Protein AF-A0A922SK23-F1 (afdb_monomer)

Secondary structure (DSSP, 8-state):
--EEEEEE-TTS--EEEEEESSHHHHHHHHHHHHT-HHHHHHHHHHHHHHHTTHHHHHHHHHHHHHHHHHHHHTT------HHHHHHHHHHHHHHHHHHHHHHHHHTSHHHHT-GGGHHHHHHHHHHHHHHHHHHHTGGGTTTT-TTS-TTT-SS-TT--EE---STT-SS-SSTTTSEE-TTT-HHHHHHGGG-EEEESS-IIIIIHHHHHHHHHHHHHT-EEBTTT--EESSEEE-HHHHHHHHHSTTTEEEE-GGG---S--S------EEEHHHHHTTS----

Mean predicted aligned error: 13.71 Å

InterPro domains:
  IPR003508 CIDE-N domain [PF02017] (2-36)
  IPR015311 DNA fragmentation factor 40, C-terminal [PF09230] (79-268)
  IPR039729 DNA fragmentation factor 40 [PTHR13067] (80-269)
  IPR044925 His-Me finger superfamily [SSF54060] (79-266)

Organism: Spodoptera exigua (NCBI:txid7107)

Sequence (287 aa):
MKKGYKVTDVKREKKIGVAAENVEELVAKSCKKLGKKEYIDTGAAAKEFLSTNLKEKFKVFQKYIAAGDDAKTMLKLSEKTKEQSMSKRVKERMRGYYYKTKTALQSSDIYIHSKNGRGKKLIDQFLTDLRNILDSHKYNETYFNRKANKNARICDERGLFQCGGLWSADKCLYEGEHVINPYRSREERIIFQTWNLDHKIELSRSIIPKILQAIDGLYSGDIKCMLCDKGSKVGGIEADRYFLQIFTRENLKLVHIVCHYKGKHDAESGVYTLCKKCYGGQSIEYN

Structure (mmCIF, N/CA/C/O backbone):
data_AF-A0A922SK23-F1
#
_entry.id   AF-A0A922SK23-F1
#
loop_
_atom_site.group_PDB
_atom_site.id
_atom_site.type_symbol
_atom_site.label_atom_id
_atom_site.label_alt_id
_atom_site.label_comp_id
_atom_site.label_asym_id
_atom_site.label_entity_id
_atom_site.label_seq_id
_atom_site.pdbx_PDB_ins_code
_atom_site.Cartn_x
_atom_site.Cartn_y
_atom_site.Cartn_z
_atom_site.occupancy
_atom_site.B_iso_or_equiv
_atom_site.auth_seq_id
_atom_site.auth_comp_id
_atom_site.auth_asym_id
_atom_site.auth_atom_id
_atom_site.pdbx_PDB_model_num
ATOM 1 N N . MET A 1 1 ? -4.316 -43.668 28.658 1.00 77.38 1 MET A N 1
ATOM 2 C CA . MET A 1 1 ? -3.727 -44.529 27.602 1.00 77.38 1 MET A CA 1
ATOM 3 C C . MET A 1 1 ? -2.720 -43.708 26.806 1.00 77.38 1 MET A C 1
ATOM 5 O O . MET A 1 1 ? -3.089 -42.641 26.326 1.00 77.38 1 MET A O 1
ATOM 9 N N . LYS A 1 2 ? -1.460 -44.156 26.701 1.00 82.62 2 LYS A N 1
ATOM 10 C CA . LYS A 1 2 ? -0.390 -43.409 26.012 1.00 82.62 2 LYS A CA 1
ATOM 11 C C . LYS A 1 2 ? -0.665 -43.327 24.511 1.00 82.62 2 LYS A C 1
ATOM 13 O O . LYS A 1 2 ? -0.884 -44.353 23.872 1.00 82.62 2 LYS A O 1
ATOM 18 N N . LYS A 1 3 ? -0.619 -42.119 23.946 1.00 90.94 3 LYS A N 1
ATOM 19 C CA . LYS A 1 3 ? -0.685 -41.878 22.498 1.00 90.94 3 LYS A CA 1
ATOM 20 C C . LYS A 1 3 ? 0.701 -41.509 21.970 1.00 90.94 3 LYS A C 1
ATOM 22 O O . LYS A 1 3 ? 1.479 -40.841 22.651 1.00 90.94 3 LYS A O 1
ATOM 27 N N . GLY A 1 4 ? 1.027 -41.992 20.772 1.00 92.44 4 GLY A N 1
ATOM 28 C CA . GLY A 1 4 ? 2.282 -41.690 20.085 1.00 92.44 4 GLY A CA 1
ATOM 29 C C . GLY A 1 4 ? 2.161 -40.430 19.232 1.00 92.44 4 GLY A C 1
ATOM 30 O O . GLY A 1 4 ? 1.256 -40.320 18.411 1.00 92.44 4 GLY A O 1
ATOM 31 N N . TYR A 1 5 ? 3.096 -39.500 19.398 1.00 91.00 5 TYR A N 1
ATOM 32 C CA . TYR A 1 5 ? 3.144 -38.221 18.697 1.00 91.00 5 TYR A CA 1
ATOM 33 C C . TYR A 1 5 ? 4.474 -38.068 17.956 1.00 91.00 5 TYR A C 1
ATOM 35 O O . TYR A 1 5 ? 5.535 -38.427 18.472 1.00 91.00 5 TYR A O 1
ATOM 43 N N . LYS A 1 6 ? 4.425 -37.502 16.746 1.00 91.19 6 LYS A N 1
ATOM 44 C CA . LYS A 1 6 ? 5.615 -37.068 16.001 1.00 91.19 6 LYS A CA 1
ATOM 45 C C . LYS A 1 6 ? 5.779 -35.566 16.198 1.00 91.19 6 LYS A C 1
ATOM 47 O O . LYS A 1 6 ? 4.922 -34.799 15.775 1.00 91.19 6 LYS A O 1
ATOM 52 N N . VAL A 1 7 ? 6.876 -35.156 16.822 1.00 87.06 7 VAL A N 1
ATOM 53 C CA . VAL A 1 7 ? 7.175 -33.751 17.121 1.00 87.06 7 VAL A CA 1
ATOM 54 C C . VAL A 1 7 ? 8.386 -33.325 16.304 1.00 87.06 7 VAL A C 1
ATOM 56 O O . VAL A 1 7 ? 9.370 -34.057 16.224 1.00 87.06 7 VAL A O 1
ATOM 59 N N . THR A 1 8 ? 8.302 -32.164 15.666 1.00 82.12 8 THR A N 1
ATOM 60 C CA . THR A 1 8 ? 9.376 -31.595 14.847 1.00 82.12 8 THR A CA 1
ATOM 61 C C . THR A 1 8 ? 9.727 -30.209 15.364 1.00 82.12 8 THR A C 1
ATOM 63 O O . THR A 1 8 ? 8.853 -29.513 15.880 1.00 82.12 8 THR A O 1
ATOM 66 N N . ASP A 1 9 ? 10.986 -29.800 15.233 1.00 76.44 9 ASP A N 1
ATOM 67 C CA . ASP A 1 9 ? 11.342 -28.401 15.477 1.00 76.44 9 ASP A CA 1
ATOM 68 C C . ASP A 1 9 ? 10.729 -27.461 14.416 1.00 76.44 9 ASP A C 1
ATOM 70 O O . ASP A 1 9 ? 10.255 -27.898 13.362 1.00 76.44 9 ASP A O 1
ATOM 74 N N . VAL A 1 10 ? 10.733 -26.155 14.708 1.00 72.94 10 VAL A N 1
ATOM 75 C CA . VAL A 1 10 ? 10.144 -25.106 13.853 1.00 72.94 10 VAL A CA 1
ATOM 76 C C . VAL A 1 10 ? 10.807 -25.041 12.473 1.00 72.94 10 VAL A C 1
ATOM 78 O O . VAL A 1 10 ? 10.138 -24.727 11.491 1.00 72.94 10 VAL A O 1
ATOM 81 N N . LYS A 1 11 ? 12.102 -25.368 12.387 1.00 76.19 11 LYS A N 1
ATOM 82 C CA . LYS A 1 11 ? 12.863 -25.388 11.131 1.00 76.19 11 LYS A CA 1
ATOM 83 C C . LYS A 1 11 ? 12.650 -26.678 10.327 1.00 76.19 11 LYS A C 1
ATOM 85 O O . LYS A 1 11 ? 13.053 -26.746 9.174 1.00 76.19 11 LYS A O 1
ATOM 90 N N . ARG A 1 12 ? 11.958 -27.664 10.909 1.00 78.25 12 ARG A N 1
ATOM 91 C CA . ARG A 1 12 ? 11.733 -29.019 10.385 1.00 78.25 12 ARG A CA 1
ATOM 92 C C . ARG A 1 12 ? 13.022 -29.812 10.148 1.00 78.25 12 ARG A C 1
ATOM 94 O O . ARG A 1 12 ? 13.026 -30.738 9.343 1.00 78.25 12 ARG A O 1
ATOM 101 N N . GLU A 1 13 ? 14.083 -29.484 10.876 1.00 79.19 13 GLU A N 1
ATOM 102 C CA . GLU A 1 13 ? 15.406 -30.104 10.735 1.00 79.19 13 GLU A CA 1
ATOM 103 C C . GLU A 1 13 ? 15.512 -31.388 11.573 1.00 79.19 13 GLU A C 1
ATOM 105 O O . GLU A 1 13 ? 16.121 -32.369 11.149 1.00 79.19 13 GLU A O 1
ATOM 110 N N . LYS A 1 14 ? 14.858 -31.429 12.742 1.00 79.75 14 LYS A N 1
ATOM 111 C CA . LYS A 1 14 ? 14.858 -32.580 13.654 1.00 79.75 14 LYS A CA 1
ATOM 112 C C . LYS A 1 14 ? 13.442 -33.037 14.001 1.00 79.75 14 LYS A C 1
ATOM 114 O O . LYS A 1 14 ? 12.619 -32.257 14.483 1.00 79.75 14 LYS A O 1
ATOM 119 N N . LYS A 1 15 ? 13.178 -34.339 13.825 1.00 89.00 15 LYS A N 1
ATOM 120 C CA . LYS A 1 15 ? 11.900 -35.001 14.144 1.00 89.00 15 LYS A CA 1
ATOM 121 C C . LYS A 1 15 ? 12.099 -36.118 15.166 1.00 89.00 15 LYS A C 1
ATOM 123 O O . LYS A 1 15 ? 13.000 -36.937 15.026 1.00 89.00 15 LYS A O 1
ATOM 128 N N . ILE A 1 16 ? 11.232 -36.171 16.174 1.00 88.50 16 ILE A N 1
ATOM 129 C CA . ILE A 1 16 ? 11.272 -37.156 17.259 1.00 88.50 16 ILE A CA 1
ATOM 130 C C . ILE A 1 16 ? 9.901 -37.802 17.488 1.00 88.50 16 ILE A C 1
ATOM 132 O O . ILE A 1 16 ? 8.858 -37.175 17.309 1.00 88.50 16 ILE A O 1
ATOM 136 N N . GLY A 1 17 ? 9.908 -39.066 17.913 1.00 90.62 17 GLY A N 1
ATOM 137 C CA . GLY A 1 17 ? 8.726 -39.759 18.426 1.00 90.62 17 GLY A CA 1
ATOM 138 C C . GLY A 1 17 ? 8.610 -39.616 19.947 1.00 90.62 17 GLY A C 1
ATOM 139 O O . GLY A 1 17 ? 9.585 -39.842 20.681 1.00 90.62 17 GLY A O 1
ATOM 140 N N . VAL A 1 18 ? 7.424 -39.255 20.433 1.00 92.12 18 VAL A N 1
ATOM 141 C CA . VAL A 1 18 ? 7.125 -39.097 21.862 1.00 92.12 18 VAL A CA 1
ATOM 142 C C . VAL A 1 18 ? 5.806 -39.780 22.197 1.00 92.12 18 VAL A C 1
ATOM 144 O O . VAL A 1 18 ? 4.778 -39.464 21.613 1.00 92.12 18 VAL A O 1
ATOM 147 N N . ALA A 1 19 ? 5.833 -40.703 23.156 1.00 93.62 19 ALA A N 1
ATOM 148 C CA . ALA A 1 19 ? 4.626 -41.266 23.748 1.00 93.62 19 ALA A CA 1
ATOM 149 C C . ALA A 1 19 ? 4.260 -40.483 25.017 1.00 93.62 19 ALA A C 1
ATOM 151 O O . ALA A 1 19 ? 5.104 -40.332 25.912 1.00 93.62 19 ALA A O 1
ATOM 152 N N . ALA A 1 20 ? 3.023 -39.999 25.089 1.00 92.31 20 ALA A N 1
ATOM 153 C CA . ALA A 1 20 ? 2.514 -39.210 26.208 1.00 92.31 20 ALA A CA 1
ATOM 154 C C . ALA A 1 20 ? 1.029 -39.499 26.466 1.00 92.31 20 ALA A C 1
ATOM 156 O O . ALA A 1 20 ? 0.291 -39.891 25.560 1.00 92.31 20 ALA A O 1
ATOM 157 N N . GLU A 1 21 ? 0.607 -39.331 27.712 1.00 90.31 21 GLU A N 1
ATOM 158 C CA . GLU A 1 21 ? -0.772 -39.489 28.175 1.00 90.31 21 GLU A CA 1
ATOM 159 C C . GLU A 1 21 ? -1.543 -38.169 28.127 1.00 90.31 21 GLU A C 1
ATOM 161 O O . GLU A 1 21 ? -2.755 -38.177 27.922 1.00 90.31 21 GLU A O 1
ATOM 166 N N . ASN A 1 22 ? -0.841 -37.040 28.253 1.00 85.75 22 ASN A N 1
ATOM 167 C CA . ASN A 1 22 ? -1.401 -35.695 28.180 1.00 85.75 22 ASN A CA 1
ATOM 168 C C . ASN A 1 22 ? -0.425 -34.703 27.511 1.00 85.75 22 ASN A C 1
ATOM 170 O O . ASN A 1 22 ? 0.718 -35.031 27.180 1.00 85.75 22 ASN A O 1
ATOM 174 N N . VAL A 1 23 ? -0.906 -33.481 27.265 1.00 80.06 23 VAL A N 1
ATOM 175 C CA . VAL A 1 23 ? -0.154 -32.435 26.550 1.00 80.06 23 VAL A CA 1
ATOM 176 C C . VAL A 1 23 ? 1.059 -31.955 27.352 1.00 80.06 23 VAL A C 1
ATOM 178 O O . VAL A 1 23 ? 2.111 -31.702 26.770 1.00 80.06 23 VAL A O 1
ATOM 181 N N . GLU A 1 24 ? 0.951 -31.874 28.675 1.00 83.06 24 GLU A N 1
ATOM 182 C CA . GLU A 1 24 ? 2.040 -31.432 29.557 1.00 83.06 24 GLU A CA 1
ATOM 183 C C . GLU A 1 24 ? 3.219 -32.411 29.505 1.00 83.06 24 GLU A C 1
ATOM 185 O O . GLU A 1 24 ? 4.368 -32.016 29.287 1.00 83.06 24 GLU A O 1
ATOM 190 N N . GLU A 1 25 ? 2.928 -33.710 29.590 1.00 86.56 25 GLU A N 1
ATOM 191 C CA . GLU A 1 25 ? 3.907 -34.784 29.456 1.00 86.56 25 GLU A CA 1
ATOM 192 C C . GLU A 1 25 ? 4.523 -34.814 28.046 1.00 86.56 25 GLU A C 1
ATOM 194 O O . GLU A 1 25 ? 5.734 -35.014 27.897 1.00 86.56 25 GLU A O 1
ATOM 199 N N . LEU A 1 26 ? 3.715 -34.571 27.004 1.00 86.94 26 LEU A N 1
ATOM 200 C CA . LEU A 1 26 ? 4.190 -34.464 25.624 1.00 86.94 26 LEU A CA 1
ATOM 201 C C . LEU A 1 26 ? 5.200 -33.320 25.473 1.00 86.94 26 LEU A C 1
ATOM 203 O O . LEU A 1 26 ? 6.274 -33.532 24.903 1.00 86.94 26 LEU A O 1
ATOM 207 N N . VAL A 1 27 ? 4.891 -32.133 26.000 1.00 82.00 27 VAL A N 1
ATOM 208 C CA . VAL A 1 27 ? 5.756 -30.944 25.935 1.00 82.00 27 VAL A CA 1
ATOM 209 C C . VAL A 1 27 ? 7.057 -31.179 26.702 1.00 82.00 27 VAL A C 1
ATOM 211 O O . VAL A 1 27 ? 8.137 -31.002 26.134 1.00 82.00 27 VAL A O 1
ATOM 214 N N . ALA A 1 28 ? 6.985 -31.676 27.940 1.00 82.56 28 ALA A N 1
ATOM 215 C CA . ALA A 1 28 ? 8.164 -31.935 28.765 1.00 82.56 28 ALA A CA 1
ATOM 216 C C . ALA A 1 28 ? 9.123 -32.950 28.113 1.00 82.56 28 ALA A C 1
ATOM 218 O O . ALA A 1 28 ? 10.329 -32.701 27.991 1.00 82.56 28 ALA A O 1
ATOM 219 N N . LYS A 1 29 ? 8.595 -34.083 27.624 1.00 87.06 29 LYS A N 1
ATOM 220 C CA . LYS A 1 29 ? 9.398 -35.109 26.936 1.00 87.06 29 LYS A CA 1
ATOM 221 C C . LYS A 1 29 ? 9.978 -34.603 25.616 1.00 87.06 29 LYS A C 1
ATOM 223 O O . LYS A 1 29 ? 11.117 -34.944 25.287 1.00 87.06 29 LYS A O 1
ATOM 228 N N . SER A 1 30 ? 9.226 -33.789 24.875 1.00 83.62 30 SER A N 1
ATOM 229 C CA . SER A 1 30 ? 9.679 -33.211 23.606 1.00 83.62 30 SER A CA 1
ATOM 230 C C . SER A 1 30 ? 10.822 -32.221 23.814 1.00 83.62 30 SER A C 1
ATOM 232 O O . SER A 1 30 ? 11.856 -32.341 23.159 1.00 83.62 30 SER A O 1
ATOM 234 N N . CYS A 1 31 ? 10.697 -31.302 24.774 1.00 78.94 31 CYS A N 1
ATOM 235 C CA . CYS A 1 31 ? 11.742 -30.326 25.082 1.00 78.94 31 CYS A CA 1
ATOM 236 C C . CYS A 1 31 ? 13.020 -30.980 25.612 1.00 78.94 31 CYS A C 1
ATOM 238 O O . CYS A 1 31 ? 14.111 -30.560 25.228 1.00 78.94 31 CYS A O 1
ATOM 240 N N . LYS A 1 32 ? 12.915 -32.054 26.410 1.00 82.94 32 LYS A N 1
ATOM 241 C CA . LYS A 1 32 ? 14.085 -32.838 26.839 1.00 82.94 32 LYS A CA 1
ATOM 242 C C . LYS A 1 32 ? 14.791 -33.501 25.651 1.00 82.94 32 LYS A C 1
ATOM 244 O O . LYS A 1 32 ? 16.005 -33.387 25.527 1.00 82.94 32 LYS A O 1
ATOM 249 N N . LYS A 1 33 ? 14.047 -34.149 24.745 1.00 83.88 33 LYS A N 1
ATOM 250 C CA . LYS A 1 33 ? 14.613 -34.827 23.560 1.00 83.88 33 LYS A CA 1
ATOM 251 C C . LYS A 1 33 ? 15.151 -33.865 22.488 1.00 83.88 33 LYS A C 1
ATOM 253 O O . LYS A 1 33 ? 16.038 -34.240 21.720 1.00 83.88 33 LYS A O 1
ATOM 258 N N . LEU A 1 34 ? 14.631 -32.638 22.421 1.00 80.69 34 LEU A N 1
ATOM 259 C CA . LEU A 1 34 ? 15.094 -31.596 21.495 1.00 80.69 34 LEU A CA 1
ATOM 260 C C . LEU A 1 34 ? 16.172 -30.673 22.090 1.00 80.69 34 LEU A C 1
ATOM 262 O O . LEU A 1 34 ? 16.674 -29.819 21.365 1.00 80.69 34 LEU A O 1
ATOM 266 N N . GLY A 1 35 ? 16.549 -30.835 23.365 1.00 73.44 35 GLY A N 1
ATOM 267 C CA . GLY A 1 35 ? 17.542 -29.975 24.023 1.00 73.44 35 GLY A CA 1
ATOM 268 C C . GLY A 1 35 ? 17.053 -28.536 24.235 1.00 73.44 35 GLY A C 1
ATOM 269 O O . GLY A 1 35 ? 17.823 -27.594 24.116 1.00 73.44 35 GLY A O 1
ATOM 270 N N . LYS A 1 36 ? 15.752 -28.350 24.491 1.00 68.31 36 LYS A N 1
ATOM 271 C CA . LYS A 1 36 ? 15.077 -27.042 24.609 1.00 68.31 36 LYS A CA 1
ATOM 272 C C . LYS A 1 36 ? 14.515 -26.786 26.013 1.00 68.31 36 LYS A C 1
ATOM 274 O O . LYS A 1 36 ? 13.513 -26.092 26.154 1.00 68.31 36 LYS A O 1
ATOM 279 N N . LYS A 1 37 ? 15.131 -27.366 27.049 1.00 61.00 37 LYS A N 1
ATOM 280 C CA . LYS A 1 37 ? 14.672 -27.255 28.446 1.00 61.00 37 LYS A CA 1
ATOM 281 C C . LYS A 1 37 ? 14.622 -25.794 28.925 1.00 61.00 37 LYS A C 1
ATOM 283 O O . LYS A 1 37 ? 13.607 -25.380 29.469 1.00 61.00 37 LYS A O 1
ATOM 288 N N . GLU A 1 38 ? 15.624 -24.998 28.553 1.00 58.84 38 GLU A N 1
ATOM 289 C CA . GLU A 1 38 ? 15.703 -23.559 28.853 1.00 58.84 38 GLU A CA 1
ATOM 290 C C . GLU A 1 38 ? 14.488 -22.755 28.361 1.00 58.84 38 GLU A C 1
ATOM 292 O O . GLU A 1 38 ? 14.109 -21.770 28.986 1.00 58.84 38 GLU A O 1
ATOM 297 N N . TYR A 1 39 ? 13.825 -23.174 27.277 1.00 57.84 39 TYR A N 1
ATOM 298 C CA . TYR A 1 39 ? 12.652 -22.469 26.746 1.00 57.84 39 TYR A CA 1
ATOM 299 C C . TYR A 1 39 ? 11.387 -22.717 27.574 1.00 57.84 39 TYR A C 1
ATOM 301 O O . TYR A 1 39 ? 10.527 -21.839 27.628 1.00 57.84 39 TYR A O 1
ATOM 309 N N . ILE A 1 40 ? 11.266 -23.885 28.221 1.00 60.00 40 ILE A N 1
ATOM 310 C CA . ILE A 1 40 ? 10.176 -24.143 29.174 1.00 60.00 40 ILE A CA 1
ATOM 311 C C . ILE A 1 40 ? 10.394 -23.287 30.413 1.00 60.00 40 ILE A C 1
ATOM 313 O O . ILE A 1 40 ? 9.467 -22.605 30.833 1.00 60.00 40 ILE A O 1
ATOM 317 N N . ASP A 1 41 ? 11.614 -23.280 30.944 1.00 64.50 41 ASP A N 1
ATOM 318 C CA . ASP A 1 41 ? 11.944 -22.539 32.161 1.00 64.50 41 ASP A CA 1
ATOM 319 C C . ASP A 1 41 ? 11.791 -21.024 31.926 1.00 64.50 41 ASP A C 1
ATOM 321 O O . ASP A 1 41 ? 11.156 -20.328 32.716 1.00 64.50 41 ASP A O 1
ATOM 325 N N . THR A 1 42 ? 12.230 -20.525 30.763 1.00 60.91 42 THR A N 1
ATOM 326 C CA . THR A 1 42 ? 12.007 -19.130 30.343 1.00 60.91 42 THR A CA 1
ATOM 327 C C . THR A 1 42 ? 10.520 -18.824 30.126 1.00 60.91 42 THR A C 1
ATOM 329 O O . THR A 1 42 ? 10.047 -17.754 30.503 1.00 60.91 42 THR A O 1
ATOM 332 N N . GLY A 1 43 ? 9.754 -19.743 29.529 1.00 59.38 43 GLY A N 1
ATOM 333 C CA . GLY A 1 43 ? 8.315 -19.574 29.310 1.00 59.38 43 GLY A CA 1
ATOM 334 C C . GLY A 1 43 ? 7.500 -19.602 30.606 1.00 59.38 43 GLY A C 1
ATOM 335 O O . GLY A 1 43 ? 6.557 -18.825 30.751 1.00 59.38 43 GLY A O 1
ATOM 336 N N . ALA A 1 44 ? 7.884 -20.449 31.562 1.00 66.12 44 ALA A N 1
ATOM 337 C CA . ALA A 1 44 ? 7.307 -20.515 32.898 1.00 66.12 44 ALA A CA 1
ATOM 338 C C . ALA A 1 44 ? 7.625 -19.242 33.687 1.00 66.12 44 ALA A C 1
ATOM 340 O O . ALA A 1 44 ? 6.700 -18.613 34.190 1.00 66.12 44 ALA A O 1
ATOM 341 N N . ALA A 1 45 ? 8.882 -18.789 33.676 1.00 62.06 45 ALA A N 1
ATOM 342 C CA . ALA A 1 45 ? 9.287 -17.528 34.292 1.00 62.06 45 ALA A CA 1
ATOM 343 C C . ALA A 1 45 ? 8.586 -16.316 33.657 1.00 62.06 45 ALA A C 1
ATOM 345 O O . ALA A 1 45 ? 8.159 -15.408 34.362 1.00 62.06 45 ALA A O 1
ATOM 346 N N . ALA A 1 46 ? 8.398 -16.299 32.333 1.00 57.94 46 ALA A N 1
ATOM 347 C CA . ALA A 1 46 ? 7.646 -15.247 31.649 1.00 57.94 46 ALA A CA 1
ATOM 348 C C . ALA A 1 46 ? 6.152 -15.280 32.008 1.00 57.94 46 ALA A C 1
ATOM 350 O O . ALA A 1 46 ? 5.544 -14.230 32.214 1.00 57.94 46 ALA A O 1
ATOM 351 N N . LYS A 1 47 ? 5.554 -16.472 32.114 1.00 62.62 47 LYS A N 1
ATOM 352 C CA . LYS A 1 47 ? 4.159 -16.643 32.538 1.00 62.62 47 LYS A CA 1
ATOM 353 C C . LYS A 1 47 ? 3.968 -16.212 33.989 1.00 62.62 47 LYS A C 1
ATOM 355 O O . LYS A 1 47 ? 3.031 -15.472 34.259 1.00 62.62 47 LYS A O 1
ATOM 360 N N . GLU A 1 48 ? 4.869 -16.614 34.879 1.00 68.25 48 GLU A N 1
ATOM 361 C CA . GLU A 1 48 ? 4.892 -16.217 36.286 1.00 68.25 48 GLU A CA 1
ATOM 362 C C . GLU A 1 48 ? 5.100 -14.706 36.424 1.00 68.25 48 GLU A C 1
ATOM 364 O O . GLU A 1 48 ? 4.358 -14.028 37.126 1.00 68.25 48 GLU A O 1
ATOM 369 N N . PHE A 1 49 ? 6.024 -14.131 35.654 1.00 63.88 49 PHE A N 1
ATOM 370 C CA . PHE A 1 49 ? 6.207 -12.687 35.587 1.00 63.88 49 PHE A CA 1
ATOM 371 C C . PHE A 1 49 ? 4.935 -11.971 35.113 1.00 63.88 49 PHE A C 1
ATOM 373 O O . PHE A 1 49 ? 4.593 -10.920 35.650 1.00 63.88 49 PHE A O 1
ATOM 380 N N . LEU A 1 50 ? 4.215 -12.500 34.126 1.00 57.91 50 LEU A N 1
ATOM 381 C CA . LEU A 1 50 ? 2.963 -11.899 33.663 1.00 57.91 50 LEU A CA 1
ATOM 382 C C . LEU A 1 50 ? 1.816 -12.085 34.667 1.00 57.91 50 LEU A C 1
ATOM 384 O O . LEU A 1 50 ? 0.990 -11.185 34.800 1.00 57.91 50 LEU A O 1
ATOM 388 N N . SER A 1 51 ? 1.755 -13.209 35.385 1.00 64.56 51 SER A N 1
ATOM 389 C CA . SER A 1 51 ? 0.695 -13.478 36.363 1.00 64.56 51 SER A CA 1
ATOM 390 C C . SER A 1 51 ? 0.901 -12.745 37.686 1.00 64.56 51 SER A C 1
ATOM 392 O O . SER A 1 51 ? -0.068 -12.290 38.297 1.00 64.56 51 SER A O 1
ATOM 394 N N . THR A 1 52 ? 2.147 -12.595 38.130 1.00 54.91 52 THR A N 1
ATOM 395 C CA . THR A 1 52 ? 2.467 -12.026 39.439 1.00 54.91 52 THR A CA 1
ATOM 396 C C . THR A 1 52 ? 2.411 -10.503 39.387 1.00 54.91 52 THR A C 1
ATOM 398 O O . THR A 1 52 ? 3.090 -9.849 38.588 1.00 54.91 52 THR A O 1
ATOM 401 N N . ASN A 1 53 ? 1.574 -9.934 40.258 1.00 62.12 53 ASN A N 1
ATOM 402 C CA . ASN A 1 53 ? 1.337 -8.497 40.390 1.00 62.12 53 ASN A CA 1
ATOM 403 C C . ASN A 1 53 ? 0.942 -7.801 39.081 1.00 62.12 53 ASN A C 1
ATOM 405 O O . ASN A 1 53 ? 1.283 -6.638 38.864 1.00 62.12 53 ASN A O 1
ATOM 409 N N . LEU A 1 54 ? 0.144 -8.473 38.238 1.00 62.72 54 LEU A N 1
ATOM 410 C CA . LEU A 1 54 ? -0.428 -7.882 37.024 1.00 62.72 54 LEU A CA 1
ATOM 411 C C . LEU A 1 54 ? -1.078 -6.519 37.323 1.00 62.72 54 LEU A C 1
ATOM 413 O O . LEU A 1 54 ? -0.841 -5.566 36.594 1.00 62.72 54 LEU A O 1
ATOM 417 N N . LYS A 1 55 ? -1.811 -6.386 38.441 1.00 51.41 55 LYS A N 1
ATOM 418 C CA . LYS A 1 55 ? -2.415 -5.112 38.878 1.00 51.41 55 LYS A CA 1
ATOM 419 C C . LYS A 1 55 ? -1.384 -4.021 39.186 1.00 51.41 55 LYS A C 1
ATOM 421 O O . LYS A 1 55 ? -1.616 -2.869 38.834 1.00 51.41 55 LYS A O 1
ATOM 426 N N . GLU A 1 56 ? -0.263 -4.341 39.827 1.00 66.75 56 GLU A N 1
ATOM 427 C CA . GLU A 1 56 ? 0.773 -3.343 40.132 1.00 66.75 56 GLU A CA 1
ATOM 428 C C . GLU A 1 56 ? 1.578 -2.976 38.890 1.00 66.75 56 GLU A C 1
ATOM 430 O O . GLU A 1 56 ? 1.825 -1.799 38.650 1.00 66.75 56 GLU A O 1
ATOM 435 N N . LYS A 1 57 ? 1.898 -3.956 38.039 1.00 61.69 57 LYS 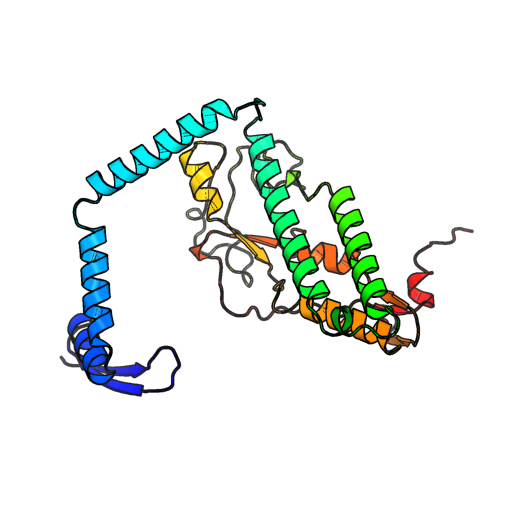A N 1
ATOM 436 C CA . LYS A 1 57 ? 2.546 -3.721 36.743 1.00 61.69 57 LYS A CA 1
ATOM 437 C C . LYS A 1 57 ? 1.658 -2.885 35.827 1.00 61.69 57 LYS A C 1
ATOM 439 O O . LYS A 1 57 ? 2.154 -1.979 35.163 1.00 61.69 57 LYS A O 1
ATOM 444 N N . PHE A 1 58 ? 0.343 -3.110 35.858 1.00 61.78 58 PHE A N 1
ATOM 445 C CA . PHE A 1 58 ? -0.633 -2.282 35.153 1.00 61.78 58 PHE A CA 1
ATOM 446 C C . PHE A 1 58 ? -0.715 -0.871 35.744 1.00 61.78 58 PHE A C 1
ATOM 448 O O . PHE A 1 58 ? -0.739 0.089 34.983 1.00 61.78 58 PHE A O 1
ATOM 455 N N . LYS A 1 59 ? -0.670 -0.714 37.076 1.00 60.78 59 LYS A N 1
ATOM 456 C CA . LYS A 1 59 ? -0.581 0.605 37.733 1.00 60.78 59 LYS A CA 1
ATOM 457 C C . LYS A 1 59 ? 0.702 1.350 37.359 1.00 60.78 59 LYS A C 1
ATOM 459 O O . LYS A 1 59 ? 0.657 2.554 37.139 1.00 60.78 59 LYS A O 1
ATOM 464 N N . VAL A 1 60 ? 1.836 0.659 37.263 1.00 67.81 60 VAL A N 1
ATOM 465 C CA . VAL A 1 60 ? 3.109 1.242 36.815 1.00 67.81 60 VAL A CA 1
ATOM 466 C C . VAL A 1 60 ? 3.013 1.659 35.346 1.00 67.81 60 VAL A C 1
ATOM 468 O O . VAL A 1 60 ? 3.337 2.798 35.024 1.00 67.81 60 VAL A O 1
ATOM 471 N N . PHE A 1 61 ? 2.472 0.808 34.471 1.00 58.31 61 PHE A N 1
ATOM 472 C CA . PHE A 1 61 ? 2.186 1.169 33.077 1.00 58.31 61 PHE A CA 1
ATOM 473 C C . PHE A 1 61 ? 1.246 2.375 32.968 1.00 58.31 61 PHE A C 1
ATOM 475 O O . PHE A 1 61 ? 1.513 3.285 32.191 1.00 58.31 61 PHE A O 1
ATOM 482 N N . GLN A 1 62 ? 0.181 2.428 33.772 1.00 58.16 62 GLN A N 1
ATOM 483 C CA . GLN A 1 62 ? -0.732 3.571 33.837 1.00 58.16 62 GLN A CA 1
ATOM 484 C C . GLN A 1 62 ? -0.020 4.845 34.302 1.00 58.16 62 GLN A C 1
ATOM 486 O O . GLN A 1 62 ? -0.242 5.895 33.708 1.00 58.16 62 GLN A O 1
ATOM 491 N N . LYS A 1 63 ? 0.873 4.759 35.298 1.00 66.06 63 LYS A N 1
ATOM 492 C CA . LYS A 1 63 ? 1.702 5.890 35.745 1.00 66.06 63 LYS A CA 1
ATOM 493 C C . LYS A 1 63 ? 2.645 6.383 34.645 1.00 66.06 63 LYS A C 1
ATOM 495 O O . LYS A 1 63 ? 2.734 7.586 34.446 1.00 66.06 63 LYS A O 1
ATOM 500 N N . TYR A 1 64 ? 3.289 5.490 33.891 1.00 61.88 64 TYR A N 1
ATOM 501 C CA . TYR A 1 64 ? 4.129 5.878 32.748 1.00 61.88 64 TYR A CA 1
ATOM 502 C C . TYR A 1 64 ? 3.317 6.480 31.594 1.00 61.88 64 TYR A C 1
ATOM 504 O O . TYR A 1 64 ? 3.771 7.425 30.953 1.00 61.88 64 TYR A O 1
ATOM 512 N N . ILE A 1 65 ? 2.104 5.977 31.343 1.00 59.16 65 ILE A N 1
ATOM 513 C CA . ILE A 1 65 ? 1.184 6.558 30.355 1.00 59.16 65 ILE A CA 1
ATOM 514 C C . ILE A 1 65 ? 0.735 7.959 30.795 1.00 59.16 65 ILE A C 1
ATOM 516 O O . ILE A 1 65 ? 0.717 8.863 29.965 1.00 59.16 65 ILE A O 1
ATOM 520 N N . ALA A 1 66 ? 0.423 8.151 32.080 1.00 67.69 66 ALA A N 1
ATOM 521 C CA . ALA A 1 66 ? 0.037 9.446 32.640 1.00 67.69 66 ALA A CA 1
ATOM 522 C C . ALA A 1 66 ? 1.202 10.454 32.632 1.00 67.69 66 ALA A C 1
ATOM 524 O O . ALA A 1 66 ? 1.044 11.567 32.145 1.00 67.69 66 ALA A O 1
ATOM 525 N N . ALA A 1 67 ? 2.403 10.049 33.052 1.00 63.16 67 ALA A N 1
ATOM 526 C CA . ALA A 1 67 ? 3.597 10.898 32.994 1.00 63.16 67 ALA A CA 1
ATOM 527 C C . ALA A 1 67 ? 3.991 11.258 31.546 1.00 63.16 67 ALA A C 1
ATOM 529 O O . ALA A 1 67 ? 4.436 12.370 31.263 1.00 63.16 67 ALA A O 1
ATOM 530 N N . GLY A 1 68 ? 3.781 10.334 30.600 1.00 55.00 68 GLY A N 1
ATOM 531 C CA . GLY A 1 68 ? 3.925 10.603 29.170 1.00 55.00 68 GLY A CA 1
ATOM 532 C C . GLY A 1 68 ? 2.868 11.567 28.618 1.00 55.00 68 GLY A C 1
ATOM 533 O O . GLY A 1 68 ? 3.139 12.259 27.637 1.00 55.00 68 GLY A O 1
ATOM 534 N N . ASP A 1 69 ? 1.686 11.647 29.236 1.00 53.78 69 ASP A N 1
ATOM 535 C CA . ASP A 1 69 ? 0.665 12.643 28.903 1.00 53.78 69 ASP A CA 1
ATOM 536 C C . ASP A 1 69 ? 1.038 14.034 29.433 1.00 53.78 69 ASP A C 1
ATOM 538 O O . ASP A 1 69 ? 0.835 15.007 28.708 1.00 53.78 69 ASP A O 1
ATOM 542 N N . ASP A 1 70 ? 1.649 14.156 30.612 1.00 54.84 70 ASP A N 1
ATOM 543 C CA . ASP A 1 70 ? 2.090 15.451 31.157 1.00 54.84 70 ASP A CA 1
ATOM 544 C C . ASP A 1 70 ? 3.205 16.076 30.304 1.00 54.84 70 ASP A C 1
ATOM 546 O O . ASP A 1 70 ? 3.107 17.237 29.896 1.00 54.84 70 ASP A O 1
ATOM 550 N N . ALA A 1 71 ? 4.189 15.276 29.876 1.00 51.34 71 ALA A N 1
ATOM 551 C CA . ALA A 1 71 ? 5.219 15.720 28.928 1.00 51.34 71 ALA A CA 1
ATOM 552 C C . ALA A 1 71 ? 4.639 16.109 27.549 1.00 51.34 71 ALA A C 1
ATOM 554 O O . ALA A 1 71 ? 5.186 16.951 26.837 1.00 51.34 71 ALA A O 1
ATOM 555 N N . LYS A 1 72 ? 3.499 15.523 27.164 1.00 48.66 72 LYS A N 1
ATOM 556 C CA . LYS A 1 72 ? 2.789 15.831 25.912 1.00 48.66 72 LYS A CA 1
ATOM 557 C C . LYS A 1 72 ? 1.802 16.990 26.055 1.00 48.66 72 LYS A C 1
ATOM 559 O O . LYS A 1 72 ? 1.401 17.569 25.044 1.00 48.66 72 LYS A O 1
ATOM 564 N N . THR A 1 73 ? 1.432 17.349 27.282 1.00 43.44 73 THR A N 1
ATOM 565 C CA . THR A 1 73 ? 0.576 18.499 27.590 1.00 43.44 73 THR A CA 1
ATOM 566 C C . THR A 1 73 ? 1.310 19.813 27.311 1.00 43.44 73 THR A C 1
ATOM 568 O O . THR A 1 73 ? 0.688 20.735 26.793 1.00 43.44 73 THR A O 1
ATOM 571 N N . MET A 1 74 ? 2.643 19.859 27.448 1.00 41.62 74 MET A N 1
ATOM 572 C CA . MET A 1 74 ? 3.450 21.001 26.975 1.00 41.62 74 MET A CA 1
ATOM 573 C C . MET A 1 74 ? 3.603 21.092 25.440 1.00 41.62 74 MET A C 1
ATOM 575 O O . MET A 1 74 ? 4.052 22.111 24.930 1.00 41.62 74 MET A O 1
ATOM 579 N N . LEU A 1 75 ? 3.194 20.066 24.681 1.00 37.72 75 LEU A N 1
ATOM 580 C CA . LEU A 1 75 ? 3.276 20.009 23.208 1.00 37.72 75 LEU A CA 1
ATOM 581 C C . LEU A 1 75 ? 1.900 20.063 22.511 1.00 37.72 75 LEU A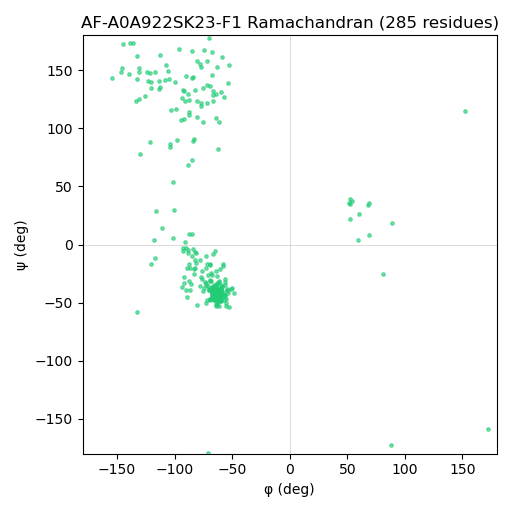 C 1
ATOM 583 O O . LEU A 1 75 ? 1.786 19.772 21.317 1.00 37.72 75 LEU A O 1
ATOM 587 N N . LYS A 1 76 ? 0.829 20.437 23.224 1.00 39.78 76 LYS A N 1
ATOM 588 C CA . LYS A 1 76 ? -0.524 20.594 22.660 1.00 39.78 76 LYS A CA 1
ATOM 589 C C . LYS A 1 76 ? -0.762 22.007 22.110 1.00 39.78 76 LYS A C 1
ATOM 591 O O . LYS A 1 76 ? -1.627 22.737 22.571 1.00 39.78 76 LYS A O 1
ATOM 596 N N . LEU A 1 77 ? -0.066 22.338 21.026 1.00 37.88 77 LEU A N 1
ATOM 597 C CA . LEU A 1 77 ? -0.523 23.346 20.064 1.00 37.88 77 LEU A CA 1
ATOM 598 C C . LEU A 1 77 ? -1.201 22.641 18.881 1.00 37.88 77 LEU A C 1
ATOM 600 O O . LEU A 1 77 ? -0.560 22.211 17.925 1.00 37.88 77 LEU A O 1
ATOM 604 N N . SER A 1 78 ? -2.515 22.447 19.024 1.00 43.47 78 SER A N 1
ATOM 605 C CA . SER A 1 78 ? -3.577 22.501 18.002 1.00 43.47 78 SER A CA 1
ATOM 606 C C . SER A 1 78 ? -4.709 21.572 18.443 1.00 43.47 78 SER A C 1
ATOM 608 O O . SER A 1 78 ? -4.515 20.351 18.499 1.00 43.47 78 SER A O 1
ATOM 610 N N . GLU A 1 79 ? -5.884 22.122 18.729 1.00 43.09 79 GLU A N 1
ATOM 611 C CA . GLU A 1 79 ? -7.126 21.372 18.927 1.00 43.09 79 GLU A CA 1
ATOM 612 C C . GLU A 1 79 ? -7.503 20.633 17.634 1.00 43.09 79 GLU A C 1
ATOM 614 O O . GLU A 1 79 ? -8.274 21.111 16.808 1.00 43.09 79 GLU A O 1
ATOM 619 N N . LYS A 1 80 ? -6.904 19.461 17.404 1.00 65.50 80 LYS A N 1
ATOM 620 C CA . LYS A 1 80 ? -7.234 18.624 16.250 1.00 65.50 80 LYS A CA 1
ATOM 621 C C . LYS A 1 80 ? -8.397 17.707 16.599 1.00 65.50 80 LYS A C 1
ATOM 623 O O . LYS A 1 80 ? -8.318 16.939 17.560 1.00 65.50 80 LYS A O 1
ATOM 628 N N . THR A 1 81 ? -9.463 17.763 15.803 1.00 88.94 81 THR A N 1
ATOM 629 C CA . THR A 1 81 ? -10.656 16.918 15.971 1.00 88.94 81 THR A CA 1
ATOM 630 C C . THR A 1 81 ? -10.299 15.427 15.896 1.00 88.94 81 THR A C 1
ATOM 632 O O . THR A 1 81 ? -9.248 15.041 15.366 1.00 88.94 81 THR A O 1
ATOM 635 N N . LYS A 1 82 ? -11.181 14.544 16.397 1.00 92.38 82 LYS A N 1
ATOM 636 C CA . LYS A 1 82 ? -10.978 13.083 16.290 1.00 92.38 82 LYS A CA 1
ATOM 637 C C . LYS A 1 82 ? -10.770 12.675 14.825 1.00 92.38 82 LYS A C 1
ATOM 639 O O . LYS A 1 82 ? -9.920 11.845 14.528 1.00 92.38 82 LYS A O 1
ATOM 644 N N . GLU A 1 83 ? -11.494 13.306 13.909 1.00 95.25 83 GLU A N 1
ATOM 645 C CA . GLU A 1 83 ? -11.414 13.100 12.468 1.00 95.25 83 GLU A CA 1
ATOM 646 C C . GLU A 1 83 ? -10.044 13.484 11.909 1.00 95.25 83 GLU A C 1
ATOM 648 O O . GLU A 1 83 ? -9.419 12.665 11.241 1.00 95.25 83 GLU A O 1
ATOM 653 N N . GLN A 1 84 ? -9.523 14.664 12.251 1.00 95.06 84 GLN A N 1
ATOM 654 C CA . GLN A 1 84 ? -8.185 15.086 11.827 1.00 95.06 84 GLN A CA 1
ATOM 655 C C . GLN A 1 84 ? -7.091 14.166 12.383 1.00 95.06 84 GLN A C 1
ATOM 657 O O . GLN A 1 84 ? -6.133 13.843 11.679 1.00 95.06 84 GLN A O 1
ATOM 662 N N . SER A 1 85 ? -7.239 13.701 13.629 1.00 93.69 85 SER A N 1
ATOM 663 C CA . SER A 1 85 ? -6.324 12.718 14.218 1.00 93.69 85 SER A CA 1
ATOM 664 C C . SER A 1 85 ? -6.330 11.397 13.440 1.00 93.69 85 SER A C 1
ATOM 666 O O . SER A 1 85 ? -5.264 10.863 13.135 1.00 93.69 85 SER A O 1
ATOM 668 N N . MET A 1 86 ? -7.506 10.886 13.068 1.00 96.00 86 MET A N 1
ATOM 669 C CA . MET A 1 86 ? -7.631 9.647 12.295 1.00 96.00 86 MET A CA 1
ATOM 670 C C . MET A 1 86 ? -7.141 9.803 10.850 1.00 96.00 86 MET A C 1
ATOM 672 O O . MET A 1 86 ? -6.424 8.930 10.358 1.00 96.00 86 MET A O 1
ATOM 676 N N . SER A 1 87 ? -7.416 10.941 10.204 1.00 97.19 87 SER A N 1
ATOM 677 C CA . SER A 1 87 ? -6.834 11.297 8.904 1.00 97.19 87 SER A CA 1
ATOM 678 C C . SER A 1 87 ? -5.308 11.325 8.958 1.00 97.19 87 SER A C 1
ATOM 680 O O . SER A 1 87 ? -4.649 10.761 8.088 1.00 97.19 87 SER A O 1
ATOM 682 N N . LYS A 1 88 ? -4.715 11.899 10.014 1.00 96.31 88 LYS A N 1
ATOM 683 C CA . LYS A 1 88 ? -3.257 11.890 10.199 1.00 96.31 88 LYS A CA 1
ATOM 684 C C . LYS A 1 88 ? -2.695 10.464 10.284 1.00 96.31 88 LYS A C 1
ATOM 686 O O . LYS A 1 88 ? -1.663 10.187 9.683 1.00 96.31 88 LYS A O 1
ATOM 691 N N . ARG A 1 89 ? -3.388 9.542 10.956 1.00 96.00 89 ARG A N 1
ATOM 692 C CA . ARG A 1 89 ? -2.934 8.146 11.086 1.00 96.00 89 ARG A CA 1
ATOM 693 C C . ARG A 1 89 ? -2.882 7.409 9.750 1.00 96.00 89 ARG A C 1
ATOM 695 O O . ARG A 1 89 ? -1.924 6.681 9.507 1.00 96.00 89 ARG A O 1
ATOM 702 N N . VAL A 1 90 ? -3.876 7.576 8.872 1.00 97.62 90 VAL A N 1
ATOM 703 C CA . VAL A 1 90 ? -3.800 6.943 7.542 1.00 97.62 90 VAL A CA 1
ATOM 704 C C . VAL A 1 90 ? -2.732 7.601 6.670 1.00 97.62 90 VAL A C 1
ATOM 706 O O . VAL A 1 90 ? -1.950 6.899 6.035 1.00 97.62 90 VAL A O 1
ATOM 709 N N . LYS A 1 91 ? -2.599 8.930 6.749 1.00 98.12 91 LYS A N 1
ATOM 710 C CA . LYS A 1 91 ? -1.510 9.685 6.118 1.00 98.12 91 LYS A CA 1
ATOM 711 C C . LYS A 1 91 ? -0.126 9.153 6.513 1.00 98.12 91 LYS A C 1
ATOM 713 O O . LYS A 1 91 ? 0.760 9.055 5.662 1.00 98.12 91 LYS A O 1
ATOM 718 N N . GLU A 1 92 ? 0.075 8.819 7.786 1.00 98.06 92 GLU A N 1
ATOM 719 C CA . GLU A 1 92 ? 1.316 8.224 8.299 1.00 98.06 92 GLU A CA 1
ATOM 720 C C . GLU A 1 92 ? 1.552 6.813 7.742 1.00 98.06 92 GLU A C 1
ATOM 722 O O . GLU A 1 92 ? 2.674 6.507 7.344 1.00 98.06 92 GLU A O 1
ATOM 727 N N . ARG A 1 93 ? 0.507 5.981 7.613 1.00 98.00 93 ARG A N 1
ATOM 728 C CA . ARG A 1 93 ? 0.620 4.654 6.974 1.00 98.00 93 ARG A CA 1
ATOM 729 C C . ARG A 1 93 ? 1.031 4.759 5.507 1.00 98.00 93 ARG A C 1
ATOM 731 O O . ARG A 1 93 ? 1.972 4.088 5.097 1.00 98.00 93 ARG A O 1
ATOM 738 N N . MET A 1 94 ? 0.398 5.656 4.749 1.00 98.56 94 MET A N 1
ATOM 739 C CA . MET A 1 94 ? 0.752 5.890 3.343 1.00 98.56 94 MET A CA 1
ATOM 740 C C . MET A 1 94 ? 2.194 6.379 3.188 1.00 98.56 94 MET A C 1
ATOM 742 O O . MET A 1 94 ? 2.929 5.878 2.342 1.00 98.56 94 MET A O 1
ATOM 746 N N . ARG A 1 95 ? 2.641 7.304 4.052 1.00 98.50 95 ARG A N 1
ATOM 747 C CA . ARG A 1 95 ? 4.055 7.717 4.102 1.00 98.50 95 ARG A CA 1
ATOM 748 C C . ARG A 1 95 ? 4.966 6.530 4.382 1.00 98.50 95 ARG A C 1
ATOM 750 O O . ARG A 1 95 ? 5.977 6.387 3.708 1.00 98.50 95 ARG A O 1
ATOM 757 N N . GLY A 1 96 ? 4.599 5.673 5.333 1.00 98.62 96 GLY A N 1
ATOM 758 C CA . GLY A 1 96 ? 5.343 4.456 5.646 1.00 98.62 96 GLY A CA 1
ATOM 759 C C . GLY A 1 96 ? 5.537 3.556 4.425 1.00 98.62 96 GLY A C 1
ATOM 760 O O . GLY A 1 96 ? 6.659 3.135 4.155 1.00 98.62 96 GLY A O 1
ATOM 761 N N . TYR A 1 97 ? 4.482 3.315 3.641 1.00 98.75 97 TYR A N 1
ATOM 762 C CA . TYR A 1 97 ? 4.579 2.521 2.408 1.00 98.75 97 TYR A CA 1
ATOM 763 C C . TYR A 1 97 ? 5.462 3.187 1.349 1.00 98.75 97 TYR A C 1
ATOM 765 O O . TYR A 1 97 ? 6.297 2.514 0.739 1.00 98.75 97 TYR A O 1
ATOM 773 N N . TYR A 1 98 ? 5.342 4.507 1.178 1.00 98.81 98 TYR A N 1
ATOM 774 C CA . TYR A 1 98 ? 6.194 5.265 0.262 1.00 98.81 98 TYR A CA 1
ATOM 775 C C . TYR A 1 98 ? 7.667 5.188 0.673 1.00 98.81 98 TYR A C 1
ATOM 777 O O . TYR A 1 98 ? 8.507 4.836 -0.147 1.00 98.81 98 TYR A O 1
ATOM 785 N N . TYR A 1 99 ? 7.993 5.444 1.944 1.00 98.69 99 TYR A N 1
ATOM 786 C CA . TYR A 1 99 ? 9.373 5.377 2.426 1.00 98.69 99 TYR A CA 1
ATOM 787 C C . TYR A 1 99 ? 9.943 3.964 2.354 1.00 98.69 99 TYR A C 1
ATOM 789 O O . TYR A 1 99 ? 11.087 3.808 1.946 1.00 98.69 99 TYR A O 1
ATOM 797 N N . LYS A 1 100 ? 9.149 2.931 2.656 1.00 98.62 100 LYS A N 1
ATOM 798 C CA . LYS A 1 100 ? 9.581 1.537 2.486 1.00 98.62 100 LYS A CA 1
ATOM 799 C C . LYS A 1 100 ? 9.939 1.232 1.029 1.00 98.62 100 LYS A C 1
ATOM 801 O O . LYS A 1 100 ? 10.963 0.605 0.775 1.00 98.62 100 LYS A O 1
ATOM 806 N N . THR A 1 101 ? 9.121 1.706 0.089 1.00 98.69 101 THR A N 1
ATOM 807 C CA . THR A 1 101 ? 9.369 1.580 -1.356 1.00 98.69 101 THR A CA 1
ATOM 808 C C . THR A 1 101 ? 10.625 2.347 -1.755 1.00 98.69 101 THR A C 1
ATOM 810 O O . THR A 1 101 ? 11.546 1.765 -2.316 1.00 98.69 101 THR A O 1
ATOM 813 N N . LYS A 1 102 ? 10.708 3.629 -1.386 1.00 98.69 102 LYS A N 1
ATOM 814 C CA . LYS A 1 102 ? 11.855 4.503 -1.644 1.00 98.69 102 LYS A CA 1
ATOM 815 C C . LYS A 1 102 ? 13.163 3.893 -1.159 1.00 98.69 102 LYS A C 1
ATOM 817 O O . LYS A 1 102 ? 14.091 3.768 -1.947 1.00 98.69 102 LYS A O 1
ATOM 822 N N . THR A 1 103 ? 13.229 3.500 0.110 1.00 98.44 103 THR A N 1
ATOM 823 C CA . THR A 1 103 ? 14.435 2.910 0.690 1.00 98.44 103 THR A CA 1
ATOM 824 C C . THR A 1 103 ? 14.828 1.639 -0.053 1.00 98.44 103 THR A C 1
ATOM 826 O O . THR A 1 103 ? 15.981 1.514 -0.436 1.00 98.44 103 THR A O 1
ATOM 829 N N . ALA A 1 104 ? 13.884 0.737 -0.337 1.00 98.38 104 ALA A N 1
ATOM 830 C CA . ALA A 1 104 ? 14.201 -0.499 -1.048 1.00 98.38 104 ALA A CA 1
ATOM 831 C C . ALA A 1 104 ? 14.727 -0.253 -2.475 1.00 98.38 104 ALA A C 1
ATOM 833 O O . ALA A 1 104 ? 15.699 -0.884 -2.877 1.00 98.38 104 ALA A O 1
ATOM 834 N N . LEU A 1 105 ? 14.131 0.683 -3.224 1.00 98.19 105 LEU A N 1
ATOM 835 C CA . LEU A 1 105 ? 14.604 1.025 -4.569 1.00 98.19 105 LEU A CA 1
ATOM 836 C C . LEU A 1 105 ? 15.983 1.695 -4.532 1.00 98.19 105 LEU A C 1
ATOM 838 O O . LEU A 1 105 ? 16.860 1.339 -5.315 1.00 98.19 105 LEU A O 1
ATOM 842 N N . GLN A 1 106 ? 16.207 2.620 -3.598 1.00 97.50 106 GLN A N 1
ATOM 843 C CA . GLN A 1 106 ? 17.489 3.319 -3.453 1.00 97.50 106 GLN A CA 1
ATOM 844 C C . GLN A 1 106 ? 18.611 2.430 -2.889 1.00 97.50 106 GLN A C 1
ATOM 846 O O . GLN A 1 106 ? 19.782 2.763 -3.033 1.00 97.50 106 GLN A O 1
ATOM 851 N N . SER A 1 107 ? 18.273 1.293 -2.277 1.00 96.75 107 SER A N 1
ATOM 852 C CA . SER A 1 107 ? 19.234 0.270 -1.844 1.00 96.75 107 SER A CA 1
ATOM 853 C C . SER A 1 107 ? 19.510 -0.808 -2.901 1.00 96.75 107 SER A C 1
ATOM 855 O O . SER A 1 107 ? 20.250 -1.742 -2.614 1.00 96.75 107 SER A O 1
ATOM 857 N N . SER A 1 108 ? 18.914 -0.721 -4.093 1.00 96.44 108 SER A N 1
ATOM 858 C CA . SER A 1 108 ? 19.125 -1.704 -5.164 1.00 96.44 108 SER A CA 1
ATOM 859 C C . SER A 1 108 ? 20.449 -1.501 -5.906 1.00 96.44 108 SER A C 1
ATOM 861 O O . SER A 1 108 ? 20.946 -0.376 -6.018 1.00 96.44 108 SER A O 1
ATOM 863 N N . ASP A 1 109 ? 20.972 -2.573 -6.507 1.00 94.19 109 ASP A N 1
ATOM 864 C CA . ASP A 1 109 ? 22.207 -2.530 -7.301 1.00 94.19 109 ASP A CA 1
ATOM 865 C C . ASP A 1 109 ? 22.108 -1.554 -8.482 1.00 94.19 109 ASP A C 1
ATOM 867 O O . ASP A 1 109 ? 23.055 -0.824 -8.767 1.00 94.19 109 ASP A O 1
ATOM 871 N N . ILE A 1 110 ? 20.934 -1.463 -9.121 1.00 92.44 110 ILE A N 1
ATOM 872 C CA . ILE A 1 110 ? 20.671 -0.532 -10.233 1.00 92.44 110 ILE A CA 1
ATOM 873 C C . ILE A 1 110 ? 20.827 0.928 -9.786 1.00 92.44 110 ILE A C 1
ATOM 875 O O . ILE A 1 110 ? 21.243 1.775 -10.580 1.00 92.44 110 ILE A O 1
ATOM 879 N N . TYR A 1 111 ? 20.509 1.237 -8.526 1.00 95.12 111 TYR A N 1
ATOM 880 C CA . TYR A 1 111 ? 20.696 2.570 -7.959 1.00 95.12 111 TYR A CA 1
ATOM 881 C C . TYR A 1 111 ? 22.150 2.808 -7.535 1.00 95.12 111 TYR A C 1
ATOM 883 O O . TYR A 1 111 ? 22.750 3.811 -7.927 1.00 95.12 111 TYR A O 1
ATOM 891 N N . ILE A 1 112 ? 22.713 1.887 -6.744 1.00 94.31 112 ILE A N 1
ATOM 892 C CA . ILE A 1 112 ? 24.034 2.026 -6.111 1.00 94.31 112 ILE A CA 1
ATOM 893 C C . ILE A 1 112 ? 25.156 1.963 -7.154 1.00 94.31 112 ILE A C 1
ATOM 895 O O . ILE A 1 112 ? 26.039 2.820 -7.170 1.00 94.31 112 ILE A O 1
ATOM 899 N N . HIS A 1 113 ? 25.099 0.993 -8.066 1.00 90.44 113 HIS A N 1
ATOM 900 C CA . HIS A 1 113 ? 26.110 0.745 -9.099 1.00 90.44 113 HIS A CA 1
ATOM 901 C C . HIS A 1 113 ? 25.696 1.310 -10.466 1.00 90.44 113 HIS A C 1
ATOM 903 O O . HIS A 1 113 ? 26.072 0.806 -11.525 1.00 90.44 113 HIS A O 1
ATOM 909 N N . SER A 1 114 ? 24.910 2.389 -10.453 1.00 82.88 114 SER A N 1
ATOM 910 C CA . SER A 1 114 ? 24.343 3.005 -11.649 1.00 82.88 114 SER A CA 1
ATOM 911 C C . SER A 1 114 ? 25.421 3.525 -12.619 1.00 82.88 114 SER A C 1
ATOM 913 O O . SER A 1 114 ? 25.945 4.629 -12.438 1.00 82.88 114 SER A O 1
ATOM 915 N N . LYS A 1 115 ? 25.647 2.830 -13.744 1.00 77.38 115 LYS A N 1
ATOM 916 C CA . LYS A 1 115 ? 26.510 3.314 -14.840 1.00 77.38 115 LYS A CA 1
ATOM 917 C C . LYS A 1 115 ? 26.022 4.674 -15.350 1.00 77.38 115 LYS A C 1
ATOM 919 O O . LYS A 1 115 ? 24.845 4.840 -15.684 1.00 77.38 115 LYS A O 1
ATOM 924 N N . ASN A 1 116 ? 26.920 5.658 -15.397 1.00 82.62 116 ASN A N 1
ATOM 925 C CA . ASN A 1 116 ? 26.647 7.034 -15.841 1.00 82.62 116 ASN A CA 1
ATOM 926 C C . ASN A 1 116 ? 25.441 7.703 -15.136 1.00 82.62 116 ASN A C 1
ATOM 928 O O . ASN A 1 116 ? 24.820 8.611 -15.688 1.00 82.62 116 ASN A O 1
ATOM 932 N N . GLY A 1 117 ? 25.051 7.231 -13.944 1.00 88.06 117 GLY A N 1
ATOM 933 C CA . GLY A 1 117 ? 23.883 7.741 -13.217 1.00 88.06 117 GLY A CA 1
ATOM 934 C C . GLY A 1 117 ? 22.517 7.422 -13.848 1.00 88.06 117 GLY A C 1
ATOM 935 O O . GLY A 1 117 ? 21.508 7.950 -13.385 1.00 88.06 117 GLY A O 1
ATOM 936 N N . ARG A 1 118 ? 22.445 6.579 -14.891 1.00 89.88 118 ARG A N 1
ATOM 937 C CA . ARG A 1 118 ? 21.182 6.281 -15.591 1.00 89.88 118 ARG A CA 1
ATOM 938 C C . ARG A 1 118 ? 20.170 5.537 -14.713 1.00 89.88 118 ARG A C 1
ATOM 940 O O . ARG A 1 118 ? 19.015 5.948 -14.672 1.00 89.88 118 ARG A O 1
ATOM 947 N N . GLY A 1 119 ? 20.585 4.478 -14.016 1.00 91.75 119 GLY A N 1
ATOM 948 C CA . GLY A 1 119 ? 19.714 3.712 -13.114 1.00 91.75 119 GLY A CA 1
ATOM 949 C C . GLY A 1 119 ? 19.189 4.570 -11.962 1.00 91.75 119 GLY A C 1
ATOM 950 O O . GLY A 1 119 ? 17.987 4.587 -11.697 1.00 91.75 119 GLY A O 1
ATOM 951 N N . LYS A 1 120 ? 20.067 5.396 -11.377 1.00 95.31 120 LYS A N 1
ATOM 952 C CA . LYS A 1 120 ? 19.691 6.406 -10.378 1.00 95.31 120 LYS A CA 1
ATOM 953 C C . LYS A 1 120 ? 18.606 7.357 -10.898 1.00 95.31 120 LYS A C 1
ATOM 955 O O . LYS A 1 120 ? 17.581 7.510 -10.244 1.00 95.31 120 LYS A O 1
ATOM 960 N N . LYS A 1 121 ? 18.790 7.940 -12.091 1.00 95.56 121 LYS A N 1
ATOM 961 C CA . LYS A 1 121 ? 17.801 8.844 -12.709 1.00 95.56 121 LYS A CA 1
ATOM 962 C C . LYS A 1 121 ? 16.444 8.170 -12.936 1.00 95.56 121 LYS A C 1
ATOM 964 O O . LYS A 1 121 ? 15.425 8.795 -12.676 1.00 95.56 121 LYS A O 1
ATOM 969 N N . LEU A 1 122 ? 16.423 6.915 -13.394 1.00 95.38 122 LEU A N 1
ATOM 970 C CA . LEU A 1 122 ? 15.174 6.167 -13.600 1.00 95.38 122 LEU A CA 1
ATOM 971 C C . LEU A 1 122 ? 14.409 5.962 -12.285 1.00 95.38 122 LEU A C 1
ATOM 973 O O . LEU A 1 122 ? 13.204 6.196 -12.232 1.00 95.38 122 LEU A O 1
ATOM 977 N N . ILE A 1 123 ? 15.110 5.563 -11.220 1.00 97.75 123 ILE A N 1
ATOM 978 C CA . ILE A 1 123 ? 14.504 5.356 -9.898 1.00 97.75 123 ILE A CA 1
ATOM 979 C C . ILE A 1 123 ? 14.027 6.680 -9.293 1.00 97.75 123 ILE A C 1
ATOM 981 O O . ILE A 1 123 ? 12.909 6.744 -8.787 1.00 97.75 123 ILE A O 1
ATOM 985 N N . ASP A 1 124 ? 14.842 7.736 -9.357 1.00 97.62 124 ASP A N 1
ATOM 986 C CA . ASP A 1 124 ? 14.479 9.053 -8.825 1.00 97.62 124 ASP A CA 1
ATOM 987 C C . ASP A 1 124 ? 13.269 9.647 -9.566 1.00 97.62 124 ASP A C 1
ATOM 989 O O . ASP A 1 124 ? 12.386 10.225 -8.926 1.00 97.62 124 ASP A O 1
ATOM 993 N N . GLN A 1 125 ? 13.180 9.453 -10.888 1.00 97.12 125 GLN A N 1
ATOM 994 C CA . GLN A 1 125 ? 12.009 9.852 -11.668 1.00 97.12 125 GLN A CA 1
ATOM 995 C C . GLN A 1 125 ? 10.766 9.064 -11.242 1.00 97.12 125 GLN A C 1
ATOM 997 O O . GLN A 1 125 ? 9.772 9.674 -10.862 1.00 97.12 125 GLN A O 1
ATOM 1002 N N . PHE A 1 126 ? 10.842 7.728 -11.187 1.00 98.06 126 PHE A N 1
ATOM 1003 C CA . PHE A 1 126 ? 9.718 6.893 -10.750 1.00 98.06 126 PHE A CA 1
ATOM 1004 C C . PHE A 1 126 ? 9.219 7.272 -9.347 1.00 98.06 126 PHE A C 1
ATOM 1006 O O . PHE A 1 126 ? 8.017 7.364 -9.107 1.00 98.06 126 PHE A O 1
ATOM 1013 N N . LEU A 1 127 ? 10.135 7.519 -8.405 1.00 98.50 127 LEU A N 1
ATOM 1014 C CA . LEU A 1 127 ? 9.786 7.954 -7.051 1.00 98.50 127 LEU A CA 1
ATOM 1015 C C . LEU A 1 127 ? 9.134 9.338 -7.030 1.00 98.50 127 LEU A C 1
ATOM 1017 O O . LEU A 1 127 ? 8.250 9.574 -6.206 1.00 98.50 127 LEU A O 1
ATOM 1021 N N . THR A 1 128 ? 9.559 10.237 -7.917 1.00 98.38 128 THR A N 1
ATOM 1022 C CA . THR A 1 128 ? 8.963 11.568 -8.073 1.00 98.38 128 THR A CA 1
ATOM 1023 C C . THR A 1 128 ? 7.542 11.458 -8.613 1.00 98.38 128 THR A C 1
ATOM 1025 O O . THR A 1 128 ? 6.629 12.022 -8.013 1.00 98.38 128 THR A O 1
ATOM 1028 N N . ASP A 1 129 ? 7.328 10.658 -9.657 1.00 97.19 129 ASP A N 1
ATOM 1029 C CA . ASP A 1 129 ? 6.003 10.412 -10.234 1.00 97.19 129 ASP A CA 1
ATOM 1030 C C . ASP A 1 129 ? 5.070 9.777 -9.194 1.00 97.19 129 ASP A C 1
ATOM 1032 O O . ASP A 1 129 ? 3.984 10.290 -8.920 1.00 97.19 129 ASP A O 1
ATOM 1036 N N . LEU A 1 130 ? 5.538 8.729 -8.509 1.00 98.19 130 LEU A N 1
ATOM 1037 C CA . LEU A 1 130 ? 4.782 8.055 -7.454 1.00 98.19 130 LEU A CA 1
ATOM 1038 C C . LEU A 1 130 ? 4.413 9.006 -6.305 1.00 98.19 130 LEU A C 1
ATOM 1040 O O . LEU A 1 130 ? 3.307 8.935 -5.762 1.00 98.19 130 LEU A O 1
ATOM 1044 N N . ARG A 1 131 ? 5.329 9.906 -5.924 1.00 98.38 131 ARG A N 1
ATOM 1045 C CA . ARG A 1 131 ? 5.083 10.920 -4.894 1.00 98.38 131 ARG A CA 1
ATOM 1046 C C . ARG A 1 131 ? 4.049 11.943 -5.348 1.00 98.38 131 ARG A C 1
ATOM 1048 O O . ARG A 1 131 ? 3.158 12.255 -4.565 1.00 98.38 131 ARG A O 1
ATOM 1055 N N . ASN A 1 132 ? 4.138 12.421 -6.585 1.00 98.12 132 ASN A N 1
ATOM 1056 C CA . ASN A 1 132 ? 3.190 13.383 -7.142 1.00 98.12 132 ASN A CA 1
ATOM 1057 C C . ASN A 1 132 ? 1.767 12.806 -7.171 1.00 98.12 132 ASN A C 1
ATOM 1059 O O . ASN A 1 132 ? 0.828 13.483 -6.751 1.00 98.12 132 ASN A O 1
ATOM 1063 N N . ILE A 1 133 ? 1.611 11.536 -7.569 1.00 98.00 133 ILE A N 1
ATOM 1064 C CA . ILE A 1 133 ? 0.317 10.835 -7.522 1.00 98.00 133 ILE A CA 1
ATOM 1065 C C . ILE A 1 133 ? -0.172 10.710 -6.068 1.00 98.00 133 ILE A C 1
ATOM 1067 O O . ILE A 1 133 ? -1.343 10.946 -5.767 1.00 98.00 133 ILE A O 1
ATOM 1071 N N . LEU A 1 134 ? 0.715 10.389 -5.122 1.00 98.06 134 LEU A N 1
ATOM 1072 C CA . LEU A 1 134 ? 0.348 10.274 -3.709 1.00 98.06 134 LEU A CA 1
ATOM 1073 C C . LEU A 1 134 ? -0.069 11.613 -3.075 1.00 98.06 134 LEU A C 1
ATOM 1075 O O . LEU A 1 134 ? -1.018 11.652 -2.281 1.00 98.06 134 LEU A O 1
ATOM 1079 N N . ASP A 1 135 ? 0.623 12.697 -3.425 1.00 98.19 135 ASP A N 1
ATOM 1080 C CA . ASP A 1 135 ? 0.323 14.061 -2.990 1.00 98.19 135 ASP A CA 1
ATOM 1081 C C . ASP A 1 135 ? -1.013 14.546 -3.580 1.00 98.19 135 ASP A C 1
ATOM 1083 O O . ASP A 1 135 ? -1.839 15.087 -2.836 1.00 98.19 135 ASP A O 1
ATOM 1087 N N . SER A 1 136 ? -1.288 14.275 -4.864 1.00 97.94 136 SER A N 1
ATOM 1088 C CA . SER A 1 136 ? -2.558 14.642 -5.516 1.00 97.94 136 SER A CA 1
ATOM 1089 C C . SER A 1 136 ? -3.766 13.932 -4.892 1.00 97.94 136 SER A C 1
ATOM 1091 O O . SER A 1 136 ? -4.822 14.539 -4.706 1.00 97.94 136 SER A O 1
ATOM 1093 N N . HIS A 1 137 ? -3.583 12.690 -4.433 1.00 97.56 137 HIS A N 1
ATOM 1094 C CA . HIS A 1 137 ? -4.584 11.923 -3.681 1.00 97.56 137 HIS A CA 1
ATOM 1095 C C . HIS A 1 137 ? -4.578 12.221 -2.171 1.00 97.56 137 HIS A C 1
ATOM 1097 O O . HIS A 1 137 ? -5.237 11.533 -1.382 1.00 97.56 137 HIS A O 1
ATOM 1103 N N . LYS A 1 138 ? -3.824 13.238 -1.731 1.00 97.88 138 LYS A N 1
ATOM 1104 C CA . LYS A 1 138 ? -3.725 13.691 -0.334 1.00 97.88 138 LYS A CA 1
ATOM 1105 C C . LYS A 1 138 ? -3.405 12.558 0.644 1.00 97.88 138 LYS A C 1
ATOM 1107 O O . LYS A 1 138 ? -3.876 12.569 1.786 1.00 97.88 138 LYS A O 1
ATOM 1112 N N . TYR A 1 139 ? -2.590 11.585 0.228 1.00 98.00 139 TYR A N 1
ATOM 1113 C CA . TYR A 1 139 ? -2.247 10.397 1.021 1.00 98.00 139 TYR A CA 1
ATOM 1114 C C . TYR A 1 139 ? -3.480 9.648 1.557 1.00 98.00 139 TYR A C 1
ATOM 1116 O O . TYR A 1 139 ? -3.457 9.154 2.688 1.00 98.00 139 TYR A O 1
ATOM 1124 N N . ASN A 1 140 ? -4.570 9.615 0.785 1.00 97.94 140 ASN A N 1
ATOM 1125 C CA . ASN A 1 140 ? -5.800 8.905 1.132 1.00 97.94 140 ASN A CA 1
ATOM 1126 C C . ASN A 1 140 ? -6.344 9.272 2.526 1.00 97.94 140 ASN A C 1
ATOM 1128 O O . ASN A 1 140 ? -6.835 8.429 3.278 1.00 97.94 140 ASN A O 1
ATOM 1132 N N . GLU A 1 141 ? -6.257 10.558 2.886 1.00 97.38 141 GLU A N 1
ATOM 1133 C CA . GLU A 1 141 ? -6.581 11.076 4.225 1.00 97.38 141 GLU A CA 1
ATOM 1134 C C . GLU A 1 141 ? -8.008 10.802 4.710 1.00 97.38 141 GLU A C 1
ATOM 1136 O O . GLU A 1 141 ? -8.311 10.920 5.900 1.00 97.38 141 GLU A O 1
ATOM 1141 N N . THR A 1 142 ? -8.890 10.444 3.787 1.00 97.81 142 THR A N 1
ATOM 1142 C CA . THR A 1 142 ? -10.308 10.175 4.006 1.00 97.81 142 THR A CA 1
ATOM 1143 C C . THR A 1 142 ? -10.587 8.759 4.502 1.00 97.81 142 THR A C 1
ATOM 1145 O O . THR A 1 142 ? -11.616 8.547 5.136 1.00 97.81 142 THR A O 1
ATOM 1148 N N . TYR A 1 143 ? -9.680 7.799 4.294 1.00 98.44 143 TYR A N 1
ATOM 1149 C CA . TYR A 1 143 ? -9.920 6.374 4.574 1.00 98.44 143 TYR A CA 1
ATOM 1150 C C . TYR A 1 143 ? -10.352 6.105 6.015 1.00 98.44 143 TYR A C 1
ATOM 1152 O O . TYR A 1 143 ? -11.242 5.291 6.256 1.00 98.44 143 TYR A O 1
ATOM 1160 N N . PHE A 1 144 ? -9.752 6.796 6.982 1.00 98.12 144 PHE A N 1
ATOM 1161 C CA . PHE A 1 144 ? -10.105 6.645 8.393 1.00 98.12 144 PHE A CA 1
ATOM 1162 C C . PHE A 1 144 ? -11.004 7.760 8.915 1.00 98.12 144 PHE A C 1
ATOM 1164 O O . PHE A 1 144 ? -11.255 7.777 10.111 1.00 98.12 144 PHE A O 1
ATOM 1171 N N . ASN A 1 145 ? -11.478 8.679 8.069 1.00 97.50 145 ASN A N 1
ATOM 1172 C CA . ASN A 1 145 ? -12.304 9.807 8.482 1.00 97.50 145 ASN A CA 1
ATOM 1173 C C . ASN A 1 145 ? -13.796 9.479 8.342 1.00 97.50 145 ASN A C 1
ATOM 1175 O O . ASN A 1 145 ? -14.338 9.493 7.239 1.00 97.50 145 ASN A O 1
ATOM 1179 N N . ARG A 1 146 ? -14.493 9.262 9.464 1.00 97.25 146 ARG A N 1
ATOM 1180 C CA . ARG A 1 146 ? -15.937 8.962 9.455 1.00 97.25 146 ARG A CA 1
ATOM 1181 C C . ARG A 1 146 ? -16.812 10.061 8.840 1.00 97.25 146 ARG A C 1
ATOM 1183 O O . ARG A 1 146 ? -17.918 9.759 8.420 1.00 97.25 146 ARG A O 1
ATOM 1190 N N . LYS A 1 147 ? -16.348 11.316 8.760 1.00 96.69 147 LYS A N 1
ATOM 1191 C CA . LYS A 1 147 ? -17.079 12.422 8.109 1.00 96.69 147 LYS A CA 1
ATOM 1192 C C . LYS A 1 147 ? -16.787 12.546 6.607 1.00 96.69 147 LYS A C 1
ATOM 1194 O O . LYS A 1 147 ? -17.386 13.389 5.950 1.00 96.69 147 LYS A O 1
ATOM 1199 N N . ALA A 1 148 ? -15.867 11.750 6.059 1.00 96.88 148 ALA A N 1
ATOM 1200 C CA . ALA A 1 148 ? -15.606 11.738 4.624 1.00 96.88 148 ALA A CA 1
ATOM 1201 C C . ALA A 1 148 ? -16.720 11.015 3.845 1.00 96.88 148 ALA A C 1
ATOM 1203 O O . ALA A 1 148 ? -17.559 10.319 4.419 1.00 96.88 148 ALA A O 1
ATOM 1204 N N . ASN A 1 149 ? -16.704 11.170 2.518 1.00 96.31 149 ASN A N 1
ATOM 1205 C CA . ASN A 1 149 ? -17.640 10.507 1.611 1.00 96.31 149 ASN A CA 1
ATOM 1206 C C . ASN A 1 149 ? -17.650 8.979 1.833 1.00 96.31 149 ASN A C 1
ATOM 1208 O O . ASN A 1 149 ? -16.586 8.374 1.990 1.00 96.31 149 ASN A O 1
ATOM 1212 N N . LYS A 1 150 ? -18.840 8.359 1.800 1.00 96.00 150 LYS A N 1
ATOM 1213 C CA . LYS A 1 150 ? -19.059 6.913 2.001 1.00 96.00 150 LYS A CA 1
ATOM 1214 C C . LYS A 1 150 ? -18.155 6.034 1.127 1.00 96.00 150 LYS A C 1
ATOM 1216 O O . LYS A 1 150 ? -17.671 5.019 1.610 1.00 96.00 150 LYS A O 1
ATOM 1221 N N . ASN A 1 151 ? -17.901 6.434 -0.118 1.00 94.69 151 ASN A N 1
ATOM 1222 C CA . ASN A 1 151 ? -17.076 5.669 -1.057 1.00 94.69 151 ASN A CA 1
ATOM 1223 C C . ASN A 1 151 ? -15.575 5.801 -0.754 1.00 94.69 151 ASN A C 1
ATOM 1225 O O . ASN A 1 151 ? -14.787 4.925 -1.100 1.00 94.69 151 ASN A O 1
ATOM 1229 N N . ALA A 1 152 ? -15.174 6.876 -0.073 1.00 94.25 152 ALA A N 1
ATOM 1230 C CA . ALA A 1 152 ? -13.786 7.133 0.287 1.00 94.25 152 ALA A CA 1
ATOM 1231 C C . ALA A 1 152 ? -13.414 6.544 1.660 1.00 94.25 152 ALA A C 1
ATOM 1233 O O . ALA A 1 152 ? -12.319 6.006 1.824 1.00 94.25 152 ALA A O 1
ATOM 1234 N N . ARG A 1 153 ? -14.310 6.623 2.653 1.00 96.94 153 ARG A N 1
ATOM 1235 C CA . ARG A 1 153 ? -14.053 6.119 4.013 1.00 96.94 153 ARG A CA 1
ATOM 1236 C C . ARG A 1 153 ? -14.166 4.591 4.103 1.00 96.94 153 ARG A C 1
ATOM 1238 O O . ARG A 1 153 ? -14.881 3.952 3.335 1.00 96.94 153 ARG A O 1
ATOM 1245 N N . ILE A 1 154 ? -13.448 4.006 5.059 1.00 97.50 154 ILE A N 1
ATOM 1246 C CA . ILE A 1 154 ? -13.476 2.564 5.361 1.00 97.50 154 ILE A CA 1
ATOM 1247 C C . ILE A 1 154 ? -14.525 2.243 6.436 1.00 97.50 154 ILE A C 1
ATOM 1249 O O . ILE A 1 154 ? -15.115 1.169 6.409 1.00 97.50 154 ILE A O 1
ATOM 1253 N N . CYS A 1 155 ? -14.755 3.154 7.381 1.00 97.62 155 CYS A N 1
ATOM 1254 C CA . CYS A 1 155 ? -15.750 2.987 8.439 1.00 97.62 155 CYS A CA 1
ATOM 1255 C C . CYS A 1 155 ? -17.164 3.408 8.017 1.00 97.62 155 CYS A C 1
ATOM 1257 O O . CYS A 1 155 ? -17.366 4.104 7.018 1.00 97.62 155 CYS A O 1
ATOM 1259 N N . ASP A 1 156 ? -18.152 3.025 8.827 1.00 97.12 156 ASP A N 1
ATOM 1260 C CA . ASP A 1 156 ? -19.495 3.603 8.750 1.00 97.12 156 ASP A CA 1
ATOM 1261 C C . ASP A 1 156 ? -19.519 5.074 9.234 1.00 97.12 156 ASP A C 1
ATOM 1263 O O . ASP A 1 156 ? -18.511 5.645 9.662 1.00 97.12 156 ASP A O 1
ATOM 1267 N N . GLU A 1 157 ? -20.684 5.718 9.173 1.00 96.44 157 GLU A N 1
ATOM 1268 C CA . GLU A 1 157 ? -20.864 7.112 9.621 1.00 96.44 157 GLU A CA 1
ATOM 1269 C C . GLU A 1 157 ? -20.639 7.333 11.118 1.00 96.44 157 GLU A C 1
ATOM 1271 O O . GLU A 1 157 ? -20.277 8.432 11.542 1.00 96.44 157 GLU A O 1
ATOM 1276 N N . ARG A 1 158 ? -20.779 6.278 11.922 1.00 95.75 158 ARG A N 1
ATOM 1277 C CA . ARG A 1 158 ? -20.530 6.305 13.366 1.00 95.75 158 ARG A CA 1
ATOM 1278 C C . ARG A 1 158 ? -19.039 6.148 13.676 1.00 95.75 158 ARG A C 1
ATOM 1280 O O . ARG A 1 158 ? -18.607 6.451 14.793 1.00 95.75 158 ARG A O 1
ATOM 1287 N N . GLY A 1 159 ? -18.239 5.738 12.690 1.00 96.81 159 GLY A N 1
ATOM 1288 C CA . GLY A 1 159 ? -16.814 5.460 12.823 1.00 96.81 159 GLY A CA 1
ATOM 1289 C C . GLY A 1 159 ? -16.505 4.018 13.221 1.00 96.81 159 GLY A C 1
ATOM 1290 O O . GLY A 1 159 ? -15.402 3.763 13.701 1.00 96.81 159 GLY A O 1
ATOM 1291 N N . LEU A 1 160 ? -17.452 3.093 13.044 1.00 97.31 160 LEU A N 1
ATOM 1292 C CA . LEU A 1 160 ? -17.240 1.665 13.249 1.00 97.31 160 LEU A CA 1
ATOM 1293 C C . LEU A 1 160 ? -16.464 1.087 12.059 1.00 97.31 160 LEU A C 1
ATOM 1295 O O . LEU A 1 160 ? -16.900 1.173 10.911 1.00 97.31 160 LEU A O 1
ATOM 1299 N N . PHE A 1 161 ? -15.307 0.501 12.342 1.00 97.75 161 PHE A N 1
ATOM 1300 C CA . PHE A 1 161 ? -14.492 -0.235 11.386 1.00 97.75 161 PHE A CA 1
ATOM 1301 C C . PHE A 1 161 ? -14.738 -1.728 11.556 1.00 97.75 161 PHE A C 1
ATOM 1303 O O . PHE A 1 161 ? -14.817 -2.227 12.679 1.00 97.75 161 PHE A O 1
ATOM 1310 N N . GLN A 1 162 ? -14.810 -2.434 10.433 1.00 96.31 162 GLN A N 1
ATOM 1311 C CA . GLN A 1 162 ? -14.936 -3.884 10.387 1.00 96.31 162 GLN A CA 1
ATOM 1312 C C . GLN A 1 162 ? -13.666 -4.479 9.787 1.00 96.31 162 GLN A C 1
ATOM 1314 O O . GLN A 1 162 ? -13.085 -3.922 8.851 1.00 96.31 162 GLN A O 1
ATOM 1319 N N . CYS A 1 163 ? -13.215 -5.600 10.341 1.00 96.25 163 CYS A N 1
ATOM 1320 C CA . CYS A 1 163 ? -12.104 -6.345 9.773 1.00 96.25 163 CYS A CA 1
ATOM 1321 C C . CYS A 1 163 ? -12.508 -6.920 8.418 1.00 96.25 163 CYS A C 1
ATOM 1323 O O . CYS A 1 163 ? -13.540 -7.574 8.293 1.00 96.25 163 CYS A O 1
ATOM 1325 N N . GLY A 1 164 ? -11.661 -6.736 7.410 1.00 93.12 164 GLY A N 1
ATOM 1326 C CA . GLY A 1 164 ? -11.880 -7.369 6.119 1.00 93.12 164 GLY A CA 1
ATOM 1327 C C . GLY A 1 164 ? -11.609 -8.881 6.142 1.00 93.12 164 GLY A C 1
ATOM 1328 O O . GLY A 1 164 ? -12.061 -9.581 5.245 1.00 93.12 164 GLY A O 1
ATOM 1329 N N . GLY A 1 165 ? -10.849 -9.401 7.111 1.00 90.56 165 GLY A N 1
ATOM 1330 C CA . GLY A 1 165 ? -10.405 -10.802 7.144 1.00 90.56 165 GLY A CA 1
ATOM 1331 C C . GLY A 1 165 ? -9.092 -11.061 6.403 1.00 90.56 165 GLY A C 1
ATOM 1332 O O . GLY A 1 165 ? -8.440 -10.119 5.959 1.00 90.56 165 GLY A O 1
ATOM 1333 N N . LEU A 1 166 ? -8.724 -12.341 6.267 1.00 88.44 166 LEU A N 1
ATOM 1334 C CA . LEU A 1 166 ? -7.497 -12.791 5.590 1.00 88.44 166 LEU A CA 1
ATOM 1335 C C . LEU A 1 166 ? -7.376 -12.211 4.173 1.00 88.44 166 LEU A C 1
ATOM 1337 O O . LEU A 1 166 ? -8.385 -11.891 3.544 1.00 88.44 166 LEU A O 1
ATOM 1341 N N . TRP A 1 167 ? -6.150 -12.100 3.660 1.00 86.94 167 TRP A N 1
ATOM 1342 C CA . TRP A 1 167 ? -5.878 -11.569 2.319 1.00 86.94 167 TRP A CA 1
ATOM 1343 C C . TRP A 1 167 ? -6.630 -12.323 1.207 1.00 86.94 167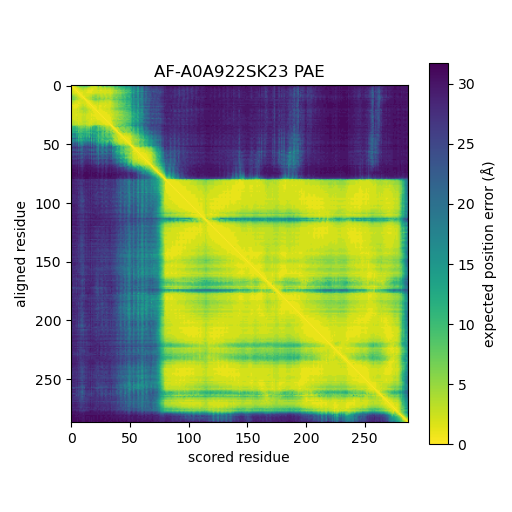 TRP A C 1
ATOM 1345 O O . TRP A 1 167 ? -7.082 -11.694 0.252 1.00 86.94 167 TRP A O 1
ATOM 1355 N N . SER A 1 168 ? -6.806 -13.639 1.374 1.00 86.38 168 SER A N 1
ATOM 1356 C CA . SER A 1 168 ? -7.443 -14.563 0.425 1.00 86.38 168 SER A CA 1
ATOM 1357 C C . SER A 1 168 ? -8.961 -14.696 0.578 1.00 86.38 168 SER A C 1
ATOM 1359 O O . SER A 1 168 ? -9.597 -15.352 -0.239 1.00 86.38 168 SER A O 1
ATOM 1361 N N . ALA A 1 169 ? -9.548 -14.110 1.622 1.00 87.25 169 ALA A N 1
ATOM 1362 C CA . ALA A 1 169 ? -10.983 -14.176 1.884 1.00 87.25 169 ALA A CA 1
ATOM 1363 C C . ALA A 1 169 ? -11.649 -12.827 1.592 1.00 87.25 169 ALA A C 1
ATOM 1365 O O . ALA A 1 169 ? -11.018 -11.780 1.725 1.00 87.25 169 ALA A O 1
ATOM 1366 N N . ASP A 1 170 ? -12.943 -12.815 1.281 1.00 86.56 170 ASP A N 1
ATOM 1367 C CA . ASP A 1 170 ? -13.682 -11.557 1.085 1.00 86.56 170 ASP A CA 1
ATOM 1368 C C . ASP A 1 170 ? -14.164 -10.935 2.396 1.00 86.56 170 ASP A C 1
ATOM 1370 O O . ASP A 1 170 ? -14.325 -9.717 2.493 1.00 86.56 170 ASP A O 1
ATOM 1374 N N . LYS A 1 171 ? -14.345 -11.762 3.430 1.00 87.94 171 LYS A N 1
ATOM 1375 C CA . LYS A 1 171 ? -14.841 -11.353 4.746 1.00 87.94 171 LYS A CA 1
ATOM 1376 C C . LYS A 1 171 ? -13.994 -11.927 5.875 1.00 87.94 171 LYS A C 1
ATOM 1378 O O . LYS A 1 171 ? -13.225 -12.875 5.703 1.00 87.94 171 LYS A O 1
ATOM 1383 N N . CYS A 1 172 ? -14.132 -11.332 7.056 1.00 91.69 172 CYS A N 1
ATOM 1384 C CA . CYS A 1 172 ? -13.549 -11.869 8.276 1.00 91.69 172 CYS A CA 1
ATOM 1385 C C . CYS A 1 172 ? -14.357 -13.071 8.770 1.00 91.69 172 CYS A C 1
ATOM 1387 O O . CYS A 1 172 ? -15.575 -12.989 8.856 1.00 91.69 172 CYS A O 1
ATOM 1389 N N . LEU A 1 173 ? -13.669 -14.152 9.149 1.00 87.44 173 LEU A N 1
ATOM 1390 C CA . LEU A 1 173 ? -14.292 -15.334 9.761 1.00 87.44 173 LEU A CA 1
ATOM 1391 C C . LEU A 1 173 ? -14.830 -15.067 11.178 1.00 87.44 173 LEU A C 1
ATOM 1393 O O . LEU A 1 173 ? -15.633 -15.838 11.682 1.00 87.44 173 LEU A O 1
ATOM 1397 N N . TYR A 1 174 ? -14.392 -13.974 11.804 1.00 83.62 174 TYR A N 1
ATOM 1398 C CA . TYR A 1 174 ? -14.838 -13.511 13.119 1.00 83.62 174 TYR A CA 1
ATOM 1399 C C . TYR A 1 174 ? -15.845 -12.362 12.943 1.00 83.62 174 TYR A C 1
ATOM 1401 O O . TYR A 1 174 ? -15.625 -11.236 13.407 1.00 83.62 174 TYR A O 1
ATOM 1409 N N . GLU A 1 175 ? -16.889 -12.606 12.146 1.00 72.00 175 GLU A N 1
ATOM 1410 C CA . GLU A 1 175 ? -17.916 -11.612 11.825 1.00 72.00 175 GLU A CA 1
ATOM 1411 C C . GLU A 1 175 ? -18.610 -11.129 13.110 1.00 72.00 175 GLU A C 1
ATOM 1413 O O . GLU A 1 175 ? -18.963 -11.918 13.979 1.00 72.00 175 GLU A O 1
ATOM 1418 N N . GLY A 1 176 ? -18.740 -9.810 13.274 1.00 75.19 176 GLY A N 1
ATOM 1419 C CA . GLY A 1 176 ? -19.286 -9.193 14.491 1.00 75.19 176 GLY A CA 1
ATOM 1420 C C . GLY A 1 176 ? -18.302 -9.055 15.662 1.00 75.19 176 GLY A C 1
ATOM 1421 O O . GLY A 1 176 ? -18.450 -8.123 16.448 1.00 75.19 176 GLY A O 1
ATOM 1422 N N . GLU A 1 177 ? -17.262 -9.888 15.749 1.00 83.31 177 GLU A N 1
ATOM 1423 C CA . GLU A 1 177 ? -16.261 -9.817 16.828 1.00 83.31 177 GLU A CA 1
ATOM 1424 C C . GLU A 1 177 ? -15.097 -8.881 16.492 1.00 83.31 177 GLU A C 1
ATOM 1426 O O . GLU A 1 177 ? -14.686 -8.052 17.306 1.00 83.31 177 GLU A O 1
ATOM 1431 N N . HIS A 1 178 ? -14.562 -8.966 15.270 1.00 91.94 178 HIS A N 1
ATOM 1432 C CA . HIS A 1 178 ? -13.492 -8.076 14.827 1.00 91.94 178 HIS A CA 1
ATOM 1433 C C . HIS A 1 178 ? -14.059 -6.760 14.286 1.00 91.94 178 HIS A C 1
ATOM 1435 O O . HIS A 1 178 ? -14.024 -6.474 13.082 1.00 91.94 178 HIS A O 1
ATOM 1441 N N . VAL A 1 179 ? -14.548 -5.940 15.213 1.00 94.75 179 VAL A N 1
ATOM 1442 C CA . VAL A 1 179 ? -15.043 -4.581 14.980 1.00 94.75 179 VAL A CA 1
ATOM 1443 C C . VAL A 1 179 ? -14.421 -3.609 15.980 1.00 94.75 179 VAL A C 1
ATOM 1445 O O . VAL A 1 179 ? -14.048 -3.992 17.086 1.00 94.75 179 VAL A O 1
ATOM 1448 N N . ILE A 1 180 ? -14.273 -2.340 15.601 1.00 94.31 180 ILE A N 1
ATOM 1449 C CA . ILE A 1 180 ? -13.685 -1.325 16.486 1.00 94.31 180 ILE A CA 1
ATOM 1450 C C . ILE A 1 180 ? -14.171 0.079 16.145 1.00 94.31 180 ILE A C 1
ATOM 1452 O O . ILE A 1 180 ? -14.316 0.418 14.971 1.00 94.31 180 ILE A O 1
ATOM 1456 N N . ASN A 1 181 ? -14.385 0.927 17.155 1.00 97.19 181 ASN A N 1
ATOM 1457 C CA . ASN A 1 181 ? -14.722 2.333 16.946 1.00 97.19 181 ASN A CA 1
ATOM 1458 C C . ASN A 1 181 ? -13.699 3.279 17.621 1.00 97.19 181 ASN A C 1
ATOM 1460 O O . ASN A 1 181 ? -13.915 3.769 18.728 1.00 97.19 181 ASN A O 1
ATOM 1464 N N . PRO A 1 182 ? -12.598 3.659 16.942 1.00 95.62 182 PRO A N 1
ATOM 1465 C CA . PRO A 1 182 ? -11.570 4.540 17.511 1.00 95.62 182 PRO A CA 1
ATOM 1466 C C . PRO A 1 182 ? -12.059 5.972 17.814 1.00 95.62 182 PRO A C 1
ATOM 1468 O O . PRO A 1 182 ? -11.316 6.790 18.377 1.00 95.62 182 PRO A O 1
ATOM 1471 N N . TYR A 1 183 ? -13.299 6.304 17.440 1.00 94.75 183 TYR A N 1
ATOM 1472 C CA . TYR A 1 183 ? -13.951 7.558 17.792 1.00 94.75 183 TYR A CA 1
ATOM 1473 C C . TYR A 1 183 ? -14.716 7.500 19.114 1.00 94.75 183 TYR A C 1
ATOM 1475 O O . TYR A 1 183 ? -14.969 8.565 19.690 1.00 94.75 183 TYR A O 1
ATOM 1483 N N . ARG A 1 184 ? -15.069 6.305 19.599 1.00 91.81 184 ARG A N 1
ATOM 1484 C CA . ARG A 1 184 ? -15.876 6.106 20.806 1.00 91.81 184 ARG A CA 1
ATOM 1485 C C . ARG A 1 184 ? -15.086 6.419 22.072 1.00 91.81 184 ARG A C 1
ATOM 1487 O O . ARG A 1 184 ? -15.529 7.253 22.853 1.00 91.81 184 ARG A O 1
ATOM 1494 N N . SER A 1 185 ? -13.887 5.857 22.228 1.00 85.44 185 SER A N 1
ATOM 1495 C CA . SER A 1 185 ? -13.047 6.088 23.412 1.00 85.44 185 SER A CA 1
ATOM 1496 C C . SER A 1 185 ? -11.559 6.262 23.078 1.00 85.44 185 SER A C 1
ATOM 1498 O O . SER A 1 185 ? -11.131 6.135 21.925 1.00 85.44 185 SER A O 1
ATOM 1500 N N . ARG A 1 186 ? -10.754 6.614 24.088 1.00 84.81 186 ARG A N 1
ATOM 1501 C CA . ARG A 1 186 ? -9.292 6.700 23.959 1.00 84.81 186 ARG A CA 1
ATOM 1502 C C . ARG A 1 186 ? -8.682 5.305 23.809 1.00 84.81 186 ARG A C 1
ATOM 1504 O O . ARG A 1 186 ? -7.779 5.127 22.998 1.00 84.81 186 ARG A O 1
ATOM 1511 N N . GLU A 1 187 ? -9.203 4.335 24.545 1.00 84.69 187 GLU A N 1
ATOM 1512 C CA . GLU A 1 187 ? -8.765 2.939 24.590 1.00 84.69 187 GLU A CA 1
ATOM 1513 C C . GLU A 1 187 ? -8.951 2.290 23.221 1.00 84.69 187 GLU A C 1
ATOM 1515 O O . GLU A 1 187 ? -7.998 1.752 22.666 1.00 84.69 187 GLU A O 1
ATOM 1520 N N . GLU A 1 188 ? -10.125 2.447 22.602 1.00 89.00 188 GLU A N 1
ATOM 1521 C CA . GLU A 1 188 ? -10.360 1.926 21.250 1.00 89.00 188 GLU A CA 1
ATOM 1522 C C . GLU A 1 188 ? -9.457 2.591 20.212 1.00 89.00 188 GLU A C 1
ATOM 1524 O O . GLU A 1 188 ? -8.993 1.949 19.272 1.00 89.00 188 GLU A O 1
ATOM 1529 N N . ARG A 1 189 ? -9.122 3.871 20.397 1.00 90.44 189 ARG A N 1
ATOM 1530 C CA . ARG A 1 189 ? -8.151 4.551 19.531 1.00 90.44 189 ARG A CA 1
ATOM 1531 C C . ARG A 1 189 ? -6.730 4.019 19.709 1.00 90.44 189 ARG A C 1
ATOM 1533 O O . ARG A 1 189 ? -5.948 4.063 18.759 1.00 90.44 189 ARG A O 1
ATOM 1540 N N . ILE A 1 190 ? -6.368 3.571 20.910 1.00 84.12 190 ILE A N 1
ATOM 1541 C CA . ILE A 1 190 ? -5.079 2.924 21.181 1.00 84.12 190 ILE A CA 1
ATOM 1542 C C . ILE A 1 190 ? -5.068 1.525 20.563 1.00 84.12 190 ILE A C 1
ATOM 1544 O O . ILE A 1 190 ? -4.143 1.217 19.818 1.00 84.12 190 ILE A O 1
ATOM 1548 N N . ILE A 1 191 ? -6.115 0.727 20.777 1.00 87.31 191 ILE A N 1
ATOM 1549 C CA . ILE A 1 191 ? -6.242 -0.618 20.200 1.00 87.31 191 ILE A CA 1
ATOM 1550 C C . ILE A 1 191 ? -6.225 -0.554 18.669 1.00 87.31 191 ILE A C 1
ATOM 1552 O O . ILE A 1 191 ? -5.555 -1.356 18.033 1.00 87.31 191 ILE A O 1
ATOM 1556 N N . PHE A 1 192 ? -6.851 0.449 18.049 1.00 94.25 192 PHE A N 1
ATOM 1557 C CA . PHE A 1 192 ? -6.819 0.627 16.593 1.00 94.25 192 PHE A CA 1
ATOM 1558 C C . PHE A 1 192 ? -5.400 0.770 16.007 1.00 94.25 192 PHE A C 1
ATOM 1560 O O . PHE A 1 192 ? -5.189 0.560 14.814 1.00 94.25 192 PHE A O 1
ATOM 1567 N N . GLN A 1 193 ? -4.392 1.092 16.821 1.00 89.75 193 GLN A N 1
ATOM 1568 C CA . GLN A 1 193 ? -2.997 1.128 16.370 1.00 89.75 193 GLN A CA 1
ATOM 1569 C C . GLN A 1 193 ? -2.450 -0.261 16.031 1.00 89.75 193 GLN A C 1
ATOM 1571 O O . GLN A 1 193 ? -1.541 -0.356 15.213 1.00 89.75 193 GLN A O 1
ATOM 1576 N N . THR A 1 194 ? -3.014 -1.324 16.611 1.00 92.81 194 THR A N 1
ATOM 1577 C CA . THR A 1 194 ? -2.620 -2.714 16.336 1.00 92.81 194 THR A CA 1
ATOM 1578 C C . THR A 1 194 ? -3.262 -3.268 15.062 1.00 92.81 194 THR A C 1
ATOM 1580 O O . THR A 1 194 ? -2.798 -4.274 14.523 1.00 92.81 194 THR A O 1
ATOM 1583 N N . TRP A 1 195 ? -4.311 -2.609 14.556 1.00 96.06 195 TRP A N 1
ATOM 1584 C CA . TRP A 1 195 ? -4.964 -2.964 13.301 1.00 96.06 195 TRP A CA 1
ATOM 1585 C C . TRP A 1 195 ? -4.076 -2.600 12.121 1.00 96.06 195 TRP A C 1
ATOM 1587 O O . TRP A 1 195 ? -3.532 -1.498 12.062 1.00 96.06 195 TRP A O 1
ATOM 1597 N N . ASN A 1 196 ? -3.975 -3.481 11.135 1.00 95.38 196 ASN A N 1
ATOM 1598 C CA . ASN A 1 196 ? -3.099 -3.295 9.983 1.00 95.38 196 ASN A CA 1
ATOM 1599 C C . ASN A 1 196 ? -3.906 -2.930 8.745 1.00 95.38 196 ASN A C 1
ATOM 1601 O O . ASN A 1 196 ? -5.062 -3.312 8.615 1.00 95.38 196 ASN A O 1
ATOM 1605 N N . LEU A 1 197 ? -3.301 -2.148 7.858 1.00 96.81 197 LEU A N 1
ATOM 1606 C CA . LEU A 1 197 ? -3.831 -1.929 6.520 1.00 96.81 197 LEU A CA 1
ATOM 1607 C C . LEU A 1 197 ? -2.956 -2.779 5.596 1.00 96.81 197 LEU A C 1
ATOM 1609 O O . LEU A 1 197 ? -1.889 -2.347 5.172 1.00 96.81 197 LEU A O 1
ATOM 1613 N N . ASP A 1 198 ? -3.347 -4.038 5.469 1.00 95.56 198 ASP A N 1
ATOM 1614 C CA . ASP A 1 198 ? -2.557 -5.124 4.905 1.00 95.56 198 ASP A CA 1
ATOM 1615 C C . ASP A 1 198 ? -2.678 -5.175 3.381 1.00 95.56 198 ASP A C 1
ATOM 1617 O O . ASP A 1 198 ? -3.746 -4.900 2.831 1.00 95.56 198 ASP A O 1
ATOM 1621 N N . HIS A 1 199 ? -1.586 -5.508 2.701 1.00 97.06 199 HIS A N 1
ATOM 1622 C CA . HIS A 1 199 ? -1.537 -5.601 1.244 1.00 97.06 199 HIS A CA 1
ATOM 1623 C C . HIS A 1 199 ? -1.879 -7.028 0.802 1.00 97.06 199 HIS A C 1
ATOM 1625 O O . HIS A 1 199 ? -1.179 -7.964 1.180 1.00 97.06 199 HIS A O 1
ATOM 1631 N N . LYS A 1 200 ? -2.897 -7.215 -0.050 1.00 95.62 200 LYS A N 1
ATOM 1632 C CA . LYS A 1 200 ? -3.211 -8.538 -0.623 1.00 95.62 200 LYS A CA 1
ATOM 1633 C C . LYS A 1 200 ? -2.048 -9.048 -1.484 1.00 95.62 200 LYS A C 1
ATOM 1635 O O . LYS A 1 200 ? -1.537 -10.134 -1.241 1.00 95.62 200 LYS A O 1
ATOM 1640 N N . ILE A 1 201 ? -1.587 -8.232 -2.427 1.00 97.06 201 ILE A N 1
ATOM 1641 C CA . ILE A 1 201 ? -0.332 -8.382 -3.168 1.00 97.06 201 ILE A CA 1
ATOM 1642 C C . ILE A 1 201 ? 0.766 -7.711 -2.351 1.00 97.06 201 ILE A C 1
ATOM 1644 O O . ILE A 1 201 ? 0.782 -6.489 -2.207 1.00 97.06 201 ILE A O 1
ATOM 1648 N N . GLU A 1 202 ? 1.684 -8.497 -1.807 1.00 97.25 202 GLU A N 1
ATOM 1649 C CA . GLU A 1 202 ? 2.631 -8.018 -0.804 1.00 97.25 202 GLU A CA 1
ATOM 1650 C C . GLU A 1 202 ? 3.596 -6.948 -1.332 1.00 97.25 202 GLU A C 1
ATOM 1652 O O . GLU A 1 202 ? 4.324 -7.160 -2.307 1.00 97.25 202 GLU A O 1
ATOM 1657 N N . LEU A 1 203 ? 3.695 -5.830 -0.604 1.00 97.88 203 LEU A N 1
ATOM 1658 C CA . LEU A 1 203 ? 4.567 -4.707 -0.959 1.00 97.88 203 LEU A C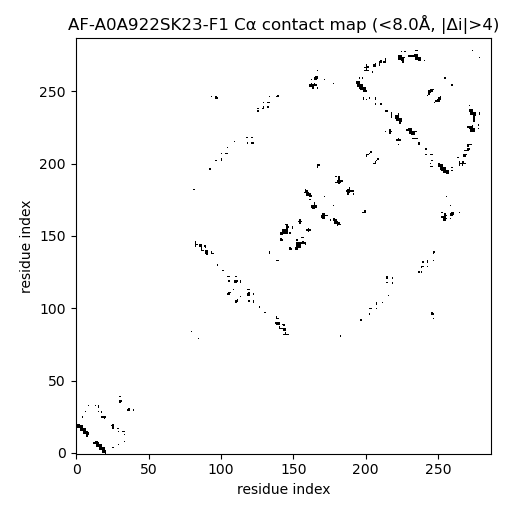A 1
ATOM 1659 C C . LEU A 1 203 ? 6.031 -5.126 -1.146 1.00 97.88 203 LEU A C 1
ATOM 1661 O O . LEU A 1 203 ? 6.640 -4.834 -2.170 1.00 97.88 203 LEU A O 1
ATOM 1665 N N . SER A 1 204 ? 6.604 -5.811 -0.155 1.00 96.75 204 SER A N 1
ATOM 1666 C CA . SER A 1 204 ? 8.034 -6.148 -0.164 1.00 96.75 204 SER A CA 1
ATOM 1667 C C . SER A 1 204 ? 8.358 -7.451 -0.878 1.00 96.75 204 SER A C 1
ATOM 1669 O O . SER A 1 204 ? 9.443 -7.557 -1.435 1.00 96.75 204 SER A O 1
ATOM 1671 N N . ARG A 1 205 ? 7.452 -8.437 -0.851 1.00 96.12 205 ARG A N 1
ATOM 1672 C CA . ARG A 1 205 ? 7.698 -9.747 -1.471 1.00 96.12 205 ARG A CA 1
ATOM 1673 C C . ARG A 1 205 ? 7.324 -9.787 -2.952 1.00 96.12 205 ARG A C 1
ATOM 1675 O O . ARG A 1 205 ? 7.828 -10.655 -3.651 1.00 96.12 205 ARG A O 1
ATOM 1682 N N . SER A 1 206 ? 6.483 -8.865 -3.432 1.00 97.94 206 SER A N 1
ATOM 1683 C CA . SER A 1 206 ? 6.021 -8.872 -4.822 1.00 97.94 206 SER A CA 1
ATOM 1684 C C . SER A 1 206 ? 6.114 -7.511 -5.514 1.00 97.94 206 SER A C 1
ATOM 1686 O O . SER A 1 206 ? 6.838 -7.390 -6.498 1.00 97.94 206 SER A O 1
ATOM 1688 N N . ILE A 1 207 ? 5.465 -6.461 -4.995 1.00 98.62 207 ILE A N 1
ATOM 1689 C CA . ILE A 1 207 ? 5.361 -5.172 -5.708 1.00 98.62 207 ILE A CA 1
ATOM 1690 C C . ILE A 1 207 ? 6.739 -4.538 -5.958 1.00 98.62 207 ILE A C 1
ATOM 1692 O O . ILE A 1 207 ? 7.078 -4.223 -7.096 1.00 98.62 207 ILE A O 1
ATOM 1696 N N . ILE A 1 208 ? 7.557 -4.372 -4.912 1.00 98.62 208 ILE A N 1
ATOM 1697 C CA . ILE A 1 208 ? 8.894 -3.763 -5.019 1.00 98.62 208 ILE A CA 1
ATOM 1698 C C . ILE A 1 208 ? 9.813 -4.550 -5.976 1.00 98.62 208 ILE A C 1
ATOM 1700 O O . ILE A 1 208 ? 10.392 -3.922 -6.864 1.00 98.62 208 ILE A O 1
ATOM 1704 N N . PRO A 1 209 ? 9.928 -5.893 -5.876 1.00 98.31 209 PRO A N 1
ATOM 1705 C CA . PRO A 1 209 ? 10.661 -6.687 -6.864 1.00 98.31 209 PRO A CA 1
ATOM 1706 C C . PRO A 1 209 ? 10.207 -6.460 -8.311 1.00 98.31 209 PRO A C 1
ATOM 1708 O O . PRO A 1 209 ? 11.042 -6.377 -9.208 1.00 98.31 209 PRO A O 1
ATOM 1711 N N . LYS A 1 210 ? 8.899 -6.312 -8.555 1.00 98.44 210 LYS A N 1
ATOM 1712 C CA . LYS A 1 210 ? 8.363 -6.091 -9.907 1.00 98.44 210 LYS A CA 1
ATOM 1713 C C . LYS A 1 210 ? 8.622 -4.680 -10.433 1.00 98.44 210 LYS A C 1
ATOM 1715 O O . LYS A 1 210 ? 8.871 -4.532 -11.627 1.00 98.44 210 LYS A O 1
ATOM 1720 N N . ILE A 1 211 ? 8.654 -3.671 -9.559 1.00 98.56 211 ILE A N 1
ATOM 1721 C CA . ILE A 1 211 ? 9.126 -2.322 -9.913 1.00 98.56 211 ILE A CA 1
ATOM 1722 C C . ILE A 1 211 ? 10.598 -2.375 -10.336 1.00 98.56 211 ILE A C 1
ATOM 1724 O O . ILE A 1 211 ? 10.952 -1.833 -11.379 1.00 98.56 211 ILE A O 1
ATOM 1728 N N . LEU A 1 212 ? 11.455 -3.057 -9.566 1.00 98.06 212 LEU A N 1
ATOM 1729 C CA . LEU A 1 212 ? 12.870 -3.211 -9.922 1.00 98.06 212 LEU A CA 1
ATOM 1730 C C . LEU A 1 212 ? 13.041 -3.941 -11.255 1.00 98.06 212 LEU A C 1
ATOM 1732 O O . LEU A 1 212 ? 13.819 -3.489 -12.086 1.00 98.06 212 LEU A O 1
ATOM 1736 N N . GLN A 1 213 ? 12.265 -5.001 -11.493 1.00 97.19 213 GLN A N 1
ATOM 1737 C CA . GLN A 1 213 ? 12.259 -5.714 -12.771 1.00 97.19 213 GLN A CA 1
ATOM 1738 C C . GLN A 1 213 ? 11.849 -4.802 -13.945 1.00 97.19 213 GLN A C 1
ATOM 1740 O O . GLN A 1 213 ? 12.461 -4.854 -15.009 1.00 97.19 213 GLN A O 1
ATOM 1745 N N . ALA A 1 214 ? 10.842 -3.942 -13.762 1.00 97.12 214 ALA A N 1
ATOM 1746 C CA . ALA A 1 214 ? 10.427 -2.972 -14.77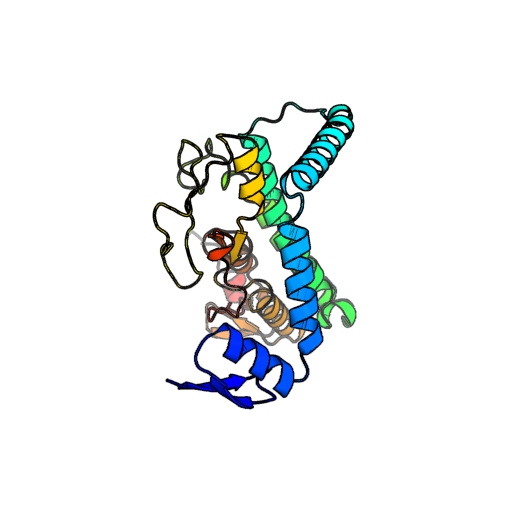9 1.00 97.12 214 ALA A CA 1
ATOM 1747 C C . ALA A 1 214 ? 11.531 -1.944 -15.084 1.00 97.12 214 ALA A C 1
ATOM 1749 O O . ALA A 1 214 ? 11.801 -1.636 -16.247 1.00 97.12 214 ALA A O 1
ATOM 1750 N N . ILE A 1 215 ? 12.187 -1.428 -14.041 1.00 95.88 215 ILE A N 1
ATOM 1751 C CA . ILE A 1 215 ? 13.282 -0.459 -14.167 1.00 95.88 215 ILE A CA 1
ATOM 1752 C C . ILE A 1 215 ? 14.514 -1.099 -14.814 1.00 95.88 215 ILE A C 1
ATOM 1754 O O . ILE A 1 215 ? 15.145 -0.460 -15.655 1.00 95.88 215 ILE A O 1
ATOM 1758 N N . ASP A 1 216 ? 14.834 -2.348 -14.475 1.00 94.62 216 ASP A N 1
ATOM 1759 C CA . ASP A 1 216 ? 15.926 -3.095 -15.100 1.00 94.62 216 ASP A CA 1
ATOM 1760 C C . ASP A 1 216 ? 15.701 -3.271 -16.605 1.00 94.62 216 ASP A C 1
ATOM 1762 O O . ASP A 1 216 ? 16.582 -2.959 -17.407 1.00 94.62 216 ASP A O 1
ATOM 1766 N N . GLY A 1 217 ? 14.479 -3.634 -17.009 1.00 93.44 217 GLY A N 1
ATOM 1767 C CA . GLY A 1 217 ? 14.103 -3.686 -18.421 1.00 93.44 217 GLY A CA 1
ATOM 1768 C C . GLY A 1 217 ? 14.308 -2.339 -19.127 1.00 93.44 217 GLY A C 1
ATOM 1769 O O . GLY A 1 217 ? 14.880 -2.282 -20.218 1.00 93.44 217 GLY A O 1
ATOM 1770 N N . LEU A 1 218 ? 13.918 -1.223 -18.496 1.00 92.50 218 LEU A N 1
ATOM 1771 C CA . LEU A 1 218 ? 14.140 0.126 -19.042 1.00 92.50 218 LEU A CA 1
ATOM 1772 C C . LEU A 1 218 ? 15.625 0.499 -19.120 1.00 92.50 218 LEU A C 1
ATOM 1774 O O . LEU A 1 218 ? 16.051 1.198 -20.047 1.00 92.50 218 LEU A O 1
ATOM 1778 N N . TYR A 1 219 ? 16.420 0.060 -18.149 1.00 91.31 219 TYR A N 1
ATOM 1779 C CA . TYR A 1 219 ? 17.856 0.297 -18.101 1.00 91.31 219 TYR A CA 1
ATOM 1780 C C . TYR A 1 219 ? 18.586 -0.480 -19.207 1.00 91.31 219 TYR A C 1
ATOM 1782 O O . TYR A 1 219 ? 19.361 0.113 -19.967 1.00 91.31 219 TYR A O 1
ATOM 1790 N N . SER A 1 220 ? 18.263 -1.762 -19.362 1.00 90.81 220 SER A N 1
ATOM 1791 C CA . SER A 1 220 ? 18.847 -2.680 -20.347 1.00 90.81 220 SER A CA 1
ATOM 1792 C C . SER A 1 220 ? 18.290 -2.490 -21.766 1.00 90.81 220 SER A C 1
ATOM 1794 O O . SER A 1 220 ? 18.874 -2.965 -22.740 1.00 90.81 220 SER A O 1
ATOM 1796 N N . GLY A 1 221 ? 17.182 -1.754 -21.915 1.00 89.94 221 GLY A N 1
ATOM 1797 C CA . GLY A 1 221 ? 16.487 -1.598 -23.195 1.00 89.94 221 GLY A CA 1
ATOM 1798 C C . GLY A 1 221 ? 15.832 -2.906 -23.642 1.00 89.94 221 GLY A C 1
ATOM 1799 O O . GLY A 1 221 ? 15.846 -3.245 -24.825 1.00 89.94 221 GLY A O 1
ATOM 1800 N N . ASP A 1 222 ? 15.318 -3.673 -22.693 1.00 92.00 222 ASP A N 1
ATOM 1801 C CA . ASP A 1 222 ? 14.566 -4.893 -22.943 1.00 92.00 222 ASP A CA 1
ATOM 1802 C C . ASP A 1 222 ? 13.271 -4.838 -22.140 1.00 92.00 222 ASP A C 1
ATOM 1804 O O . ASP A 1 222 ? 13.161 -5.372 -21.038 1.00 92.00 222 ASP A O 1
ATOM 1808 N N . ILE A 1 223 ? 12.305 -4.077 -22.660 1.00 93.44 223 ILE A N 1
ATOM 1809 C CA . ILE A 1 223 ? 10.981 -3.978 -22.049 1.00 93.44 223 ILE A CA 1
ATOM 1810 C C . ILE A 1 223 ? 9.943 -4.704 -22.886 1.00 93.44 223 ILE A C 1
ATOM 1812 O O . ILE A 1 223 ? 9.930 -4.613 -24.116 1.00 93.44 223 ILE A O 1
ATOM 1816 N N . LYS A 1 224 ? 9.010 -5.361 -22.200 1.00 94.19 224 LYS A N 1
ATOM 1817 C CA . LYS A 1 224 ? 7.811 -5.946 -22.792 1.00 94.19 224 LYS A CA 1
ATOM 1818 C C . LYS A 1 224 ? 6.617 -5.042 -22.495 1.00 94.19 224 LYS A C 1
ATOM 1820 O O . LYS A 1 224 ? 6.246 -4.855 -21.339 1.00 94.19 224 LYS A O 1
ATOM 1825 N N . CYS A 1 225 ? 6.024 -4.466 -23.537 1.00 94.00 225 CYS A N 1
ATOM 1826 C CA . CYS A 1 225 ? 4.888 -3.562 -23.384 1.00 94.00 225 CYS A CA 1
ATOM 1827 C C . CYS A 1 225 ? 3.658 -4.314 -22.862 1.00 94.00 225 CYS A C 1
ATOM 1829 O O . CYS A 1 225 ? 3.184 -5.234 -23.523 1.00 94.00 225 CYS A O 1
ATOM 1831 N N . MET A 1 226 ? 3.086 -3.879 -21.737 1.00 93.69 226 MET A N 1
ATOM 1832 C CA . MET A 1 226 ? 1.913 -4.535 -21.142 1.00 93.69 226 MET A CA 1
ATOM 1833 C C . MET A 1 226 ? 0.617 -4.372 -21.955 1.00 93.69 226 MET A C 1
ATOM 1835 O O . MET A 1 226 ? -0.331 -5.112 -21.720 1.00 93.69 226 MET A O 1
ATOM 1839 N N . LEU A 1 227 ? 0.549 -3.405 -22.882 1.00 92.06 227 LEU A N 1
ATOM 1840 C CA . LEU A 1 227 ? -0.659 -3.142 -23.679 1.00 92.06 227 LEU A CA 1
ATOM 1841 C C . LEU A 1 227 ? -0.674 -3.862 -25.029 1.00 92.06 227 LEU A C 1
ATOM 1843 O O . LEU A 1 227 ? -1.733 -4.281 -25.478 1.00 92.06 227 LEU A O 1
ATOM 1847 N N . CYS A 1 228 ? 0.475 -3.988 -25.695 1.00 93.62 228 CYS A N 1
ATOM 1848 C CA . CYS A 1 228 ? 0.548 -4.588 -27.034 1.00 93.62 22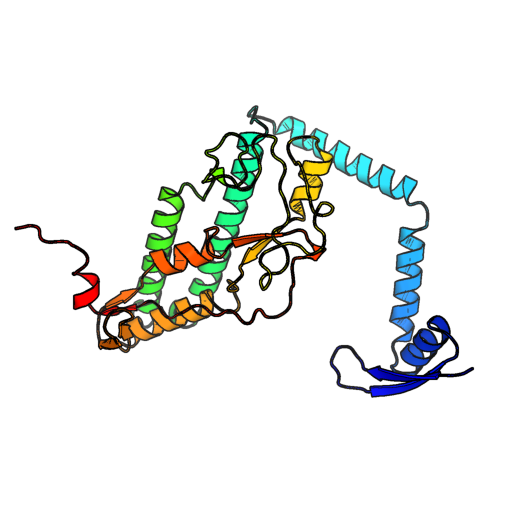8 CYS A CA 1
ATOM 1849 C C . CYS A 1 228 ? 1.396 -5.861 -27.104 1.00 93.62 228 CYS A C 1
ATOM 1851 O O . CYS A 1 228 ? 1.616 -6.374 -28.197 1.00 93.62 228 CYS A O 1
ATOM 1853 N N . ASP A 1 229 ? 1.907 -6.332 -25.966 1.00 92.56 229 ASP A N 1
ATOM 1854 C CA . ASP A 1 229 ? 2.751 -7.523 -25.799 1.00 92.56 229 ASP A CA 1
ATOM 1855 C C . ASP A 1 229 ? 4.085 -7.515 -26.578 1.00 92.56 229 ASP A C 1
ATOM 1857 O O . ASP A 1 229 ? 4.852 -8.476 -26.530 1.00 92.56 229 ASP A O 1
ATOM 1861 N N . LYS A 1 230 ? 4.415 -6.411 -27.267 1.00 92.94 230 LYS A N 1
ATOM 1862 C CA . LYS A 1 230 ? 5.642 -6.270 -28.067 1.00 92.94 230 LYS A CA 1
ATOM 1863 C C . LYS A 1 230 ? 6.841 -5.848 -27.221 1.00 92.94 230 LYS A C 1
ATOM 1865 O O . LYS A 1 230 ? 6.726 -5.000 -26.331 1.00 92.94 230 LYS A O 1
ATOM 1870 N N . GLY A 1 231 ? 8.008 -6.383 -27.579 1.00 92.88 231 GLY A N 1
ATOM 1871 C CA . GLY A 1 231 ? 9.301 -5.918 -27.083 1.00 92.88 231 GLY A CA 1
ATOM 1872 C C . GLY A 1 231 ? 9.639 -4.511 -27.588 1.00 92.88 231 GLY A C 1
ATOM 1873 O O . GLY A 1 231 ? 9.281 -4.134 -28.706 1.00 92.88 231 GLY A O 1
ATOM 1874 N N . SER A 1 232 ? 10.329 -3.722 -26.769 1.00 92.06 232 SER A N 1
ATOM 1875 C CA . SER A 1 232 ? 10.817 -2.393 -27.135 1.00 92.06 232 SER A CA 1
ATOM 1876 C C . SER A 1 232 ? 12.145 -2.077 -26.453 1.00 92.06 232 SER A C 1
ATOM 1878 O O . SER A 1 232 ? 12.399 -2.485 -25.324 1.00 92.06 232 SER A O 1
ATOM 1880 N N . LYS A 1 233 ? 12.979 -1.291 -27.140 1.00 90.88 233 LYS A N 1
ATOM 1881 C CA . LYS A 1 233 ? 14.247 -0.763 -26.609 1.00 90.88 233 LYS A CA 1
ATOM 1882 C C . LYS A 1 233 ? 14.052 0.496 -25.758 1.00 90.88 233 LYS A C 1
ATOM 1884 O O . LYS A 1 233 ? 14.925 0.854 -24.976 1.00 90.88 233 LYS A O 1
ATOM 1889 N N . VAL A 1 234 ? 12.919 1.179 -25.935 1.00 87.75 234 VAL A N 1
ATOM 1890 C CA . VAL A 1 234 ? 12.583 2.451 -25.279 1.00 87.75 234 VAL A CA 1
ATOM 1891 C C . VAL A 1 234 ? 11.120 2.482 -24.845 1.00 87.75 234 VAL A C 1
ATOM 1893 O O . VAL A 1 234 ? 10.240 1.943 -25.528 1.00 87.75 234 VAL A O 1
ATOM 1896 N N . GLY A 1 235 ? 10.842 3.149 -23.731 1.00 91.50 235 GLY A N 1
ATOM 1897 C CA . GLY A 1 235 ? 9.499 3.223 -23.174 1.00 91.50 235 GLY A CA 1
ATOM 1898 C C . GLY A 1 235 ? 9.452 3.869 -21.797 1.00 91.50 235 GLY A C 1
ATOM 1899 O O . GLY A 1 235 ? 10.374 4.594 -21.431 1.00 91.50 235 GLY A O 1
ATOM 1900 N N . GLY A 1 236 ? 8.377 3.588 -21.064 1.00 92.50 236 GLY A N 1
ATOM 1901 C CA . GLY A 1 236 ? 8.115 4.104 -19.721 1.00 92.50 236 GLY A CA 1
ATOM 1902 C C . GLY A 1 236 ? 7.604 3.027 -18.764 1.00 92.50 236 GLY A C 1
ATOM 1903 O O . GLY A 1 236 ? 7.345 1.890 -19.165 1.00 92.50 236 GLY A O 1
ATOM 1904 N N . ILE A 1 237 ? 7.475 3.402 -17.494 1.00 94.62 237 ILE A N 1
ATOM 1905 C CA . ILE A 1 237 ? 6.923 2.592 -16.402 1.00 94.62 237 ILE A CA 1
ATOM 1906 C C . ILE A 1 237 ? 5.604 3.219 -15.937 1.00 94.62 237 ILE A C 1
ATOM 1908 O O . ILE A 1 237 ? 5.534 4.430 -15.752 1.00 94.62 237 ILE A O 1
ATOM 1912 N N . GLU A 1 238 ? 4.570 2.406 -15.728 1.00 93.88 238 GLU A N 1
ATOM 1913 C CA . GLU A 1 238 ? 3.242 2.891 -15.325 1.00 93.88 238 GLU A CA 1
ATOM 1914 C C . GLU A 1 238 ? 3.169 3.085 -13.807 1.00 93.88 238 GLU A C 1
ATOM 1916 O O . GLU A 1 238 ? 2.799 2.173 -13.057 1.00 93.88 238 GLU A O 1
ATOM 1921 N N . ALA A 1 239 ? 3.524 4.283 -13.338 1.00 95.88 239 ALA A N 1
ATOM 1922 C CA . ALA A 1 239 ? 3.490 4.621 -11.917 1.00 95.88 239 ALA A CA 1
ATOM 1923 C C . ALA A 1 239 ? 2.082 4.481 -11.306 1.00 95.88 239 ALA A C 1
ATOM 1925 O O . ALA A 1 239 ? 1.966 4.012 -10.173 1.00 95.88 239 ALA A O 1
ATOM 1926 N N . ASP A 1 240 ? 1.017 4.784 -12.058 1.00 95.44 240 ASP A N 1
ATOM 1927 C CA . ASP A 1 240 ? -0.372 4.666 -11.595 1.00 95.44 240 ASP A CA 1
ATOM 1928 C C . ASP A 1 240 ? -0.753 3.233 -11.204 1.00 95.44 240 ASP A C 1
ATOM 1930 O O . ASP A 1 240 ? -1.363 3.010 -10.158 1.00 95.44 240 ASP A O 1
ATOM 1934 N N . ARG A 1 241 ? -0.327 2.221 -11.974 1.00 96.25 241 ARG A N 1
ATOM 1935 C CA . ARG A 1 241 ? -0.605 0.807 -11.651 1.00 96.25 241 ARG A CA 1
ATOM 1936 C C . ARG A 1 241 ? 0.025 0.402 -10.321 1.00 96.25 241 ARG A C 1
ATOM 1938 O O . ARG A 1 241 ? -0.613 -0.268 -9.506 1.00 96.25 241 ARG A O 1
ATOM 1945 N N . TYR A 1 242 ? 1.259 0.836 -10.076 1.00 98.38 242 TYR A N 1
ATOM 1946 C CA . TYR A 1 242 ? 1.924 0.602 -8.797 1.00 98.38 242 TYR A CA 1
ATOM 1947 C C . TYR A 1 242 ? 1.312 1.444 -7.674 1.00 98.38 242 TYR A C 1
ATOM 1949 O O . TYR A 1 242 ? 1.171 0.947 -6.558 1.00 98.38 242 TYR A O 1
ATOM 1957 N N . PHE A 1 243 ? 0.871 2.672 -7.949 1.00 98.56 243 PHE A N 1
ATOM 1958 C CA . PHE A 1 243 ? 0.157 3.498 -6.977 1.00 98.56 243 PHE A CA 1
ATOM 1959 C C . PHE A 1 243 ? -1.105 2.795 -6.454 1.00 98.56 243 PHE A C 1
ATOM 1961 O O . PHE A 1 243 ? -1.287 2.697 -5.234 1.00 98.56 243 PHE A O 1
ATOM 1968 N N . LEU A 1 244 ? -1.923 2.239 -7.356 1.00 98.25 244 LEU A N 1
ATOM 1969 C CA . LEU A 1 244 ? -3.126 1.483 -7.001 1.00 98.25 244 LEU A CA 1
ATOM 1970 C C . LEU A 1 244 ? -2.801 0.325 -6.052 1.00 98.25 244 LEU A C 1
ATOM 1972 O O . LEU A 1 244 ? -3.452 0.165 -5.017 1.00 98.25 244 LEU A O 1
ATOM 1976 N N . GLN A 1 245 ? -1.734 -0.424 -6.333 1.00 98.44 245 GLN A N 1
ATOM 1977 C CA . GLN A 1 245 ? -1.328 -1.555 -5.502 1.00 98.44 245 GLN A CA 1
ATOM 1978 C C . GLN A 1 245 ? -0.702 -1.151 -4.162 1.00 98.44 245 GLN A C 1
ATOM 1980 O O . GLN A 1 245 ? -0.860 -1.870 -3.176 1.00 98.44 245 GLN A O 1
ATOM 1985 N N . ILE A 1 246 ? 0.024 -0.035 -4.087 1.00 98.56 246 ILE A N 1
ATOM 1986 C CA . ILE A 1 246 ? 0.752 0.344 -2.868 1.00 98.56 246 ILE A CA 1
ATOM 1987 C C . ILE A 1 246 ? -0.140 1.128 -1.900 1.00 98.56 246 ILE A C 1
ATOM 1989 O O . ILE A 1 246 ? -0.043 0.925 -0.687 1.00 98.56 246 ILE A O 1
ATOM 1993 N N . PHE A 1 247 ? -0.992 2.023 -2.401 1.00 98.56 247 PHE A N 1
ATOM 1994 C CA . PHE A 1 247 ? -1.631 3.044 -1.563 1.00 98.56 247 PHE A CA 1
ATOM 1995 C C . PHE A 1 247 ? -3.150 2.944 -1.490 1.00 98.56 247 PHE A C 1
ATOM 1997 O O . PHE A 1 247 ? -3.743 3.606 -0.635 1.00 98.56 247 PHE A O 1
ATOM 2004 N N . THR A 1 248 ? -3.794 2.133 -2.333 1.00 98.25 248 THR A N 1
ATOM 2005 C CA . THR A 1 248 ? -5.257 2.137 -2.443 1.00 98.25 248 THR A CA 1
ATOM 2006 C C . THR A 1 248 ? -5.916 0.862 -1.943 1.00 98.25 248 THR A C 1
ATOM 2008 O O . THR A 1 248 ? -5.296 -0.192 -1.804 1.00 98.25 248 THR A O 1
ATOM 2011 N N . ARG A 1 249 ? -7.224 0.960 -1.695 1.00 96.62 249 ARG A N 1
ATOM 2012 C CA . ARG A 1 249 ? -8.084 -0.152 -1.269 1.00 96.62 249 ARG A CA 1
ATOM 2013 C C . ARG A 1 249 ? -8.266 -1.251 -2.319 1.00 96.62 249 ARG A C 1
ATOM 2015 O O . ARG A 1 249 ? -8.823 -2.287 -1.972 1.00 96.62 249 ARG A O 1
ATOM 2022 N N . GLU A 1 250 ? -7.794 -1.063 -3.553 1.00 95.81 250 GLU A N 1
ATOM 2023 C CA . GLU A 1 250 ? -7.736 -2.157 -4.532 1.00 95.81 250 GLU A CA 1
ATOM 2024 C C . GLU A 1 250 ? -6.880 -3.314 -4.011 1.00 95.81 250 GLU A C 1
ATOM 2026 O O . GLU A 1 250 ? -7.215 -4.483 -4.193 1.00 95.81 250 GLU A O 1
ATOM 2031 N N . ASN A 1 251 ? -5.815 -2.976 -3.282 1.00 97.56 251 ASN A N 1
ATOM 2032 C CA . ASN A 1 251 ? -4.899 -3.946 -2.704 1.00 97.56 251 ASN A CA 1
ATOM 2033 C C . ASN A 1 251 ? -4.797 -3.867 -1.173 1.00 97.56 251 ASN A C 1
ATOM 2035 O O . ASN A 1 251 ? -4.326 -4.810 -0.543 1.00 97.56 251 ASN A O 1
ATOM 2039 N N . LEU A 1 252 ? -5.238 -2.767 -0.557 1.00 97.19 252 LEU A N 1
ATOM 2040 C CA . LEU A 1 252 ? -5.184 -2.562 0.888 1.00 97.19 252 LEU A CA 1
ATOM 2041 C C . LEU A 1 252 ? -6.458 -3.004 1.602 1.00 97.19 252 LEU A C 1
ATOM 2043 O O . LEU A 1 252 ? -7.570 -2.594 1.263 1.00 97.19 252 LEU A O 1
ATOM 2047 N N . LYS A 1 253 ? -6.278 -3.747 2.690 1.00 95.31 253 LYS A N 1
ATOM 2048 C CA . LYS A 1 253 ? -7.356 -4.305 3.498 1.00 95.31 253 LYS A CA 1
ATOM 2049 C C . LYS A 1 253 ? -7.142 -4.008 4.975 1.00 95.31 253 LYS A C 1
ATOM 2051 O O . LYS A 1 253 ? -6.096 -4.311 5.537 1.00 95.31 253 LYS A O 1
ATOM 2056 N N . LEU A 1 254 ? -8.128 -3.395 5.629 1.00 97.38 254 LEU A N 1
ATOM 2057 C CA . LEU A 1 254 ? -8.045 -3.140 7.067 1.00 97.38 254 LEU A CA 1
ATOM 2058 C C . LEU A 1 254 ? -8.336 -4.438 7.830 1.00 97.38 254 LEU A C 1
ATOM 2060 O O . LEU A 1 254 ? -9.425 -4.995 7.707 1.00 97.38 254 LEU A O 1
ATOM 2064 N N . VAL A 1 255 ? -7.378 -4.909 8.623 1.00 95.31 255 VAL A N 1
ATOM 2065 C CA . VAL A 1 255 ? -7.456 -6.199 9.313 1.00 95.31 255 VAL A CA 1
ATOM 2066 C C . VAL A 1 255 ? -7.076 -6.083 10.784 1.00 95.31 255 VAL A C 1
ATOM 2068 O O . VAL A 1 255 ? -6.157 -5.352 11.167 1.00 95.31 255 VAL A O 1
ATOM 2071 N N . HIS A 1 256 ? -7.783 -6.839 11.619 1.00 91.75 256 HIS A N 1
ATOM 2072 C CA . HIS A 1 256 ? -7.382 -7.085 12.997 1.00 91.75 256 HIS A CA 1
ATOM 2073 C C . HIS A 1 256 ? -6.043 -7.840 13.027 1.00 91.75 256 HIS A C 1
ATOM 2075 O O . HIS A 1 256 ? -5.736 -8.592 12.101 1.00 91.75 256 HIS A O 1
ATOM 2081 N N . ILE A 1 257 ? -5.253 -7.679 14.093 1.00 89.31 257 ILE A N 1
ATOM 2082 C CA . ILE A 1 257 ? -3.925 -8.305 14.209 1.00 89.31 257 ILE A CA 1
ATOM 2083 C C . ILE A 1 257 ? -3.966 -9.834 14.053 1.00 89.31 257 ILE A C 1
ATOM 2085 O O . ILE A 1 257 ? -3.044 -10.408 13.485 1.00 89.31 257 ILE A O 1
ATOM 2089 N N . VAL A 1 258 ? -5.054 -10.480 14.483 1.00 87.94 258 VAL A N 1
ATOM 2090 C CA . VAL A 1 258 ? -5.265 -11.934 14.338 1.00 87.94 258 VAL A CA 1
ATOM 2091 C C . VAL A 1 258 ? -5.497 -12.338 12.876 1.00 87.94 258 VAL A C 1
ATOM 2093 O O . VAL A 1 258 ? -5.105 -13.424 12.466 1.00 87.94 258 VAL A O 1
ATOM 2096 N N . CYS A 1 259 ? -6.097 -11.461 12.067 1.00 87.38 259 CYS A N 1
ATOM 2097 C CA . CYS A 1 259 ? -6.337 -11.700 10.640 1.00 87.38 259 CYS A CA 1
ATOM 2098 C C . CYS A 1 259 ? -5.188 -11.221 9.742 1.00 87.38 259 CYS A C 1
ATOM 2100 O O . CYS A 1 259 ? -5.254 -11.408 8.530 1.00 87.38 259 CYS A O 1
ATOM 2102 N N . HIS A 1 260 ? -4.154 -10.602 10.314 1.00 87.88 260 HIS A N 1
ATOM 2103 C CA . HIS A 1 260 ? -2.955 -10.205 9.589 1.00 87.88 260 HIS A CA 1
ATOM 2104 C C . HIS A 1 260 ? -2.009 -11.406 9.476 1.00 87.88 260 HIS A C 1
ATOM 2106 O O . HIS A 1 260 ? -1.179 -11.669 10.352 1.00 87.88 260 HIS A O 1
ATOM 2112 N N . TYR A 1 261 ? -2.167 -12.162 8.393 1.00 85.19 261 TYR A N 1
ATOM 2113 C CA . TYR A 1 261 ? -1.325 -13.311 8.094 1.00 85.19 261 TYR A CA 1
ATOM 2114 C C . TYR A 1 261 ? 0.075 -12.848 7.671 1.00 85.19 261 TYR A C 1
ATOM 2116 O O . TYR A 1 261 ? 0.223 -12.103 6.716 1.00 85.19 261 TYR A O 1
ATOM 2124 N N . LYS A 1 262 ? 1.120 -13.285 8.384 1.00 83.69 262 LYS A N 1
ATOM 2125 C CA . LYS A 1 262 ? 2.516 -12.874 8.110 1.00 83.69 262 LYS A CA 1
ATOM 2126 C C . LYS A 1 262 ? 3.281 -13.823 7.175 1.00 83.69 262 LYS A C 1
ATOM 2128 O O . LYS A 1 262 ? 4.442 -13.558 6.833 1.00 83.69 262 LYS A O 1
ATOM 2133 N N . GLY A 1 263 ? 2.670 -14.953 6.809 1.00 83.75 263 GLY A N 1
ATOM 2134 C CA . GLY A 1 263 ? 3.226 -15.876 5.818 1.00 83.75 263 GLY A CA 1
ATOM 2135 C C . GLY A 1 263 ? 3.157 -15.290 4.407 1.00 83.75 263 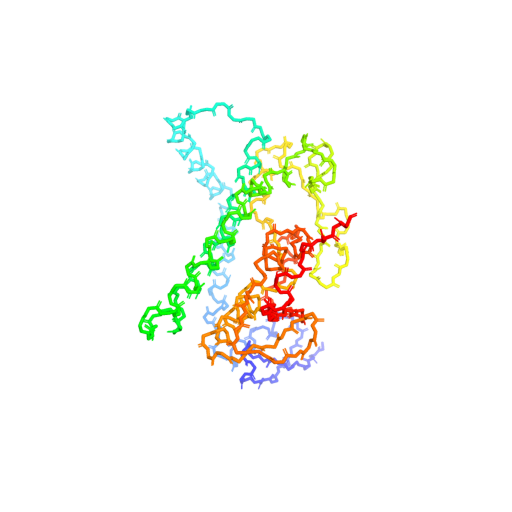GLY A C 1
ATOM 2136 O O . GLY A 1 263 ? 2.738 -14.150 4.233 1.00 83.75 263 GLY A O 1
ATOM 2137 N N . LYS A 1 264 ? 3.627 -16.042 3.410 1.00 86.38 264 LYS A N 1
ATOM 2138 C CA . LYS A 1 264 ? 3.611 -15.605 2.007 1.00 86.38 264 LYS A CA 1
ATOM 2139 C C . LYS A 1 264 ? 2.170 -15.570 1.482 1.00 86.38 264 LYS A C 1
ATOM 2141 O O . LYS A 1 264 ? 1.413 -16.497 1.759 1.00 86.38 264 LYS A O 1
ATOM 2146 N N . HIS A 1 265 ? 1.805 -14.522 0.751 1.00 89.44 265 HIS A N 1
ATOM 2147 C CA . HIS A 1 265 ? 0.566 -14.476 -0.025 1.00 89.44 265 HIS A CA 1
ATOM 2148 C C . HIS A 1 265 ? 0.839 -15.022 -1.430 1.00 89.44 265 HIS A C 1
ATOM 2150 O O . HIS A 1 265 ? 1.911 -14.793 -1.992 1.00 89.44 265 HIS A O 1
ATOM 2156 N N . ASP A 1 266 ? -0.134 -15.711 -2.022 1.00 89.94 266 ASP A N 1
ATOM 2157 C CA . ASP A 1 266 ? 0.030 -16.288 -3.366 1.00 89.94 266 ASP A CA 1
ATOM 2158 C C . ASP A 1 266 ? -0.258 -15.277 -4.490 1.00 89.94 266 ASP A C 1
ATOM 2160 O O . ASP A 1 266 ? -0.092 -15.583 -5.667 1.00 89.94 266 ASP A O 1
ATOM 2164 N N . ALA A 1 267 ? -0.684 -14.058 -4.144 1.00 91.88 267 ALA A N 1
ATOM 2165 C CA . ALA A 1 267 ? -0.946 -12.994 -5.104 1.00 91.88 267 ALA A CA 1
ATOM 2166 C C . ALA A 1 267 ? 0.347 -12.266 -5.512 1.00 91.88 267 ALA A C 1
ATOM 2168 O O . ALA A 1 267 ? 1.129 -11.836 -4.659 1.00 91.88 267 ALA A O 1
ATOM 2169 N N . GLU A 1 268 ? 0.534 -12.057 -6.818 1.00 95.12 268 GLU A N 1
ATOM 2170 C CA . GLU A 1 268 ? 1.716 -11.393 -7.372 1.00 95.12 268 GLU A CA 1
ATOM 2171 C C . GLU A 1 268 ? 1.380 -10.135 -8.185 1.00 95.12 268 GLU A C 1
ATOM 2173 O O . GLU A 1 268 ? 0.347 -10.039 -8.844 1.00 95.12 268 GLU A O 1
ATOM 2178 N N . SER A 1 269 ? 2.287 -9.159 -8.137 1.00 97.62 269 SER A N 1
ATOM 2179 C CA . SER A 1 269 ? 2.268 -7.962 -8.976 1.00 97.62 269 SER A CA 1
ATOM 2180 C C . SER A 1 269 ? 2.833 -8.256 -10.372 1.00 97.62 269 SER A C 1
ATOM 2182 O O . SER A 1 269 ? 3.601 -9.202 -10.575 1.00 97.62 269 SER A O 1
ATOM 2184 N N . GLY A 1 270 ? 2.472 -7.419 -11.344 1.00 96.50 270 GLY A N 1
ATOM 2185 C CA . GLY A 1 270 ? 2.993 -7.462 -12.707 1.00 96.50 270 GLY A CA 1
ATOM 2186 C C . GLY A 1 270 ? 4.158 -6.497 -12.949 1.00 96.50 270 GLY A C 1
ATOM 2187 O O . GLY A 1 270 ? 4.441 -5.596 -12.159 1.00 96.50 270 GLY A O 1
ATOM 2188 N N . VAL A 1 271 ? 4.822 -6.677 -14.091 1.00 97.06 271 VAL A N 1
ATOM 2189 C CA . VAL A 1 271 ? 5.807 -5.729 -14.634 1.00 97.06 271 VAL A CA 1
ATOM 2190 C C . VAL A 1 271 ? 5.066 -4.770 -15.564 1.00 97.06 271 VAL A C 1
ATOM 2192 O O . VAL A 1 271 ? 4.624 -5.171 -16.640 1.00 97.06 271 VAL A O 1
ATOM 2195 N N . TYR A 1 272 ? 4.894 -3.515 -15.149 1.00 96.56 272 TYR A N 1
ATOM 2196 C CA . TYR A 1 272 ? 4.067 -2.546 -15.874 1.00 96.56 272 TYR A CA 1
ATOM 2197 C C . TYR A 1 272 ? 4.935 -1.553 -16.649 1.00 96.56 272 TYR A C 1
ATOM 2199 O O . TYR A 1 272 ? 5.227 -0.456 -16.177 1.00 96.56 272 TYR A O 1
ATOM 2207 N N . THR A 1 273 ? 5.361 -1.958 -17.847 1.00 95.62 273 THR A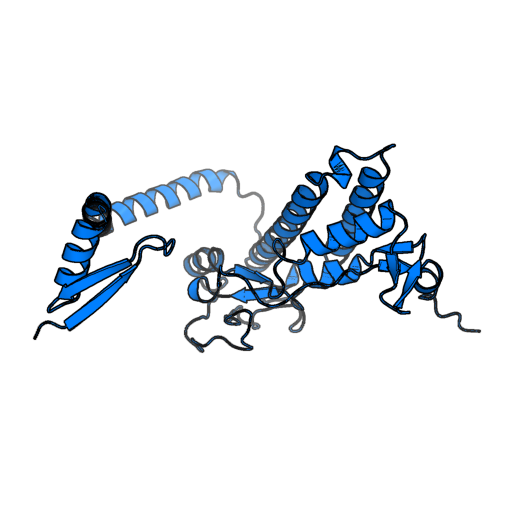 N 1
ATOM 2208 C CA . THR A 1 273 ? 6.105 -1.095 -18.780 1.00 95.62 273 THR A CA 1
ATOM 2209 C C . THR A 1 273 ? 5.329 -0.873 -20.071 1.00 95.62 273 THR A C 1
ATOM 2211 O O . THR A 1 273 ? 4.607 -1.762 -20.525 1.00 95.62 273 THR A O 1
ATOM 2214 N N . LEU A 1 274 ? 5.500 0.294 -20.692 1.00 94.00 274 LEU A N 1
ATOM 2215 C CA . LEU A 1 274 ? 4.898 0.649 -21.977 1.00 94.00 274 LEU A CA 1
ATOM 2216 C C . LEU A 1 274 ? 5.969 0.977 -23.006 1.00 94.00 274 LEU A C 1
ATOM 2218 O O . LEU A 1 274 ? 6.923 1.688 -22.706 1.00 94.00 274 LEU A O 1
ATOM 2222 N N . CYS A 1 275 ? 5.786 0.533 -24.249 1.00 93.12 275 CYS A N 1
ATOM 2223 C CA . CYS A 1 275 ? 6.603 1.026 -25.356 1.00 93.12 275 CYS A CA 1
ATOM 2224 C C . CYS A 1 275 ? 6.223 2.473 -25.707 1.00 93.12 275 CYS A C 1
ATOM 2226 O O . CYS A 1 275 ? 5.097 2.905 -25.466 1.00 93.12 275 CYS A O 1
ATOM 2228 N N . LYS A 1 276 ? 7.134 3.206 -26.359 1.00 89.50 276 LYS A N 1
ATOM 2229 C CA . LYS A 1 276 ? 6.926 4.617 -26.745 1.00 89.50 276 LYS A CA 1
ATOM 2230 C C . LYS A 1 276 ? 5.599 4.879 -27.482 1.00 89.50 27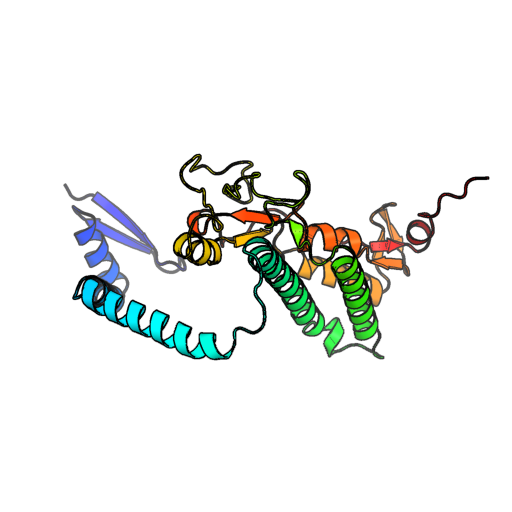6 LYS A C 1
ATOM 2232 O O . LYS A 1 276 ? 4.970 5.901 -27.242 1.00 89.50 276 LYS A O 1
ATOM 2237 N N . LYS A 1 277 ? 5.163 3.951 -28.347 1.00 88.38 277 LYS A N 1
ATOM 2238 C CA . LYS A 1 277 ? 3.898 4.065 -29.100 1.00 88.38 277 LYS A CA 1
ATOM 2239 C C . LYS A 1 277 ? 2.670 4.000 -28.187 1.00 88.38 277 LYS A C 1
ATOM 2241 O O . LYS A 1 277 ? 1.767 4.810 -28.327 1.00 88.38 277 LYS A O 1
ATOM 2246 N N . CYS A 1 278 ? 2.651 3.056 -27.248 1.00 88.94 278 CYS A N 1
ATOM 2247 C CA . CYS A 1 278 ? 1.541 2.893 -26.307 1.00 88.94 278 CYS A CA 1
ATOM 2248 C C . CYS A 1 278 ? 1.563 3.941 -25.188 1.00 88.94 278 CYS A C 1
ATOM 2250 O O . CYS A 1 278 ? 0.511 4.295 -24.676 1.00 88.94 278 CYS A O 1
ATOM 2252 N N . TYR A 1 279 ? 2.747 4.448 -24.840 1.00 78.44 279 TYR A N 1
ATOM 2253 C CA . TYR A 1 279 ? 2.914 5.526 -23.868 1.00 78.44 279 TYR A CA 1
ATOM 2254 C C . TYR A 1 279 ? 2.345 6.859 -24.387 1.00 78.44 279 TYR A C 1
ATOM 2256 O O . TYR A 1 279 ? 1.664 7.563 -23.656 1.00 78.44 279 TYR A O 1
ATOM 2264 N N . GLY A 1 280 ? 2.575 7.192 -25.666 1.00 66.00 280 GLY A N 1
ATOM 2265 C CA . GLY A 1 280 ? 2.071 8.429 -26.286 1.00 66.00 280 GLY A CA 1
ATOM 2266 C C . GLY A 1 280 ? 0.639 8.365 -26.841 1.00 66.00 280 GLY A C 1
ATOM 2267 O O . GLY A 1 280 ? 0.091 9.394 -27.209 1.00 66.00 280 GLY A O 1
ATOM 2268 N N . GLY A 1 281 ? 0.032 7.176 -26.917 1.00 57.78 281 GLY A N 1
ATOM 2269 C CA . GLY A 1 281 ? -1.306 6.964 -27.488 1.00 57.78 281 GLY A CA 1
ATOM 2270 C C . GLY A 1 281 ? -2.471 7.129 -26.505 1.00 57.78 281 GLY A C 1
ATOM 2271 O O . GLY A 1 281 ? -3.589 6.759 -26.844 1.00 57.78 281 GLY A O 1
ATOM 2272 N N . GLN A 1 282 ? -2.226 7.621 -25.284 1.00 55.25 282 GLN A N 1
ATOM 2273 C CA . GLN A 1 282 ? -3.281 7.871 -24.289 1.00 55.25 282 GLN A CA 1
ATOM 2274 C C . GLN A 1 282 ? -4.004 9.218 -24.491 1.00 55.25 282 GLN A C 1
ATOM 2276 O O . GLN A 1 282 ? -5.010 9.483 -23.835 1.00 55.25 282 GLN A O 1
ATOM 2281 N N . SER A 1 283 ? -3.534 10.058 -25.416 1.00 44.91 283 SER A N 1
ATOM 2282 C CA . SER A 1 283 ? -4.262 11.232 -25.902 1.00 44.91 283 SER A CA 1
ATOM 2283 C C . SER A 1 283 ? -5.289 10.787 -26.942 1.00 44.91 283 SER A C 1
ATOM 2285 O O . SER A 1 283 ? -4.924 10.382 -28.043 1.00 44.91 283 SER A O 1
ATOM 2287 N N . ILE A 1 284 ? -6.575 10.854 -26.600 1.00 42.72 284 ILE A N 1
ATOM 2288 C CA . ILE A 1 284 ? -7.646 10.794 -27.597 1.00 42.72 284 ILE A CA 1
ATOM 2289 C C . ILE A 1 284 ? -7.493 12.044 -28.473 1.00 42.72 284 ILE A C 1
ATOM 2291 O O . ILE A 1 284 ? -7.754 13.151 -28.007 1.00 42.72 284 ILE A O 1
ATOM 2295 N N . GLU A 1 285 ? -7.055 11.881 -29.720 1.00 39.44 285 GLU A N 1
ATOM 2296 C CA . GLU A 1 285 ? -7.250 12.906 -30.745 1.00 39.44 285 GLU A CA 1
ATOM 2297 C C . GLU A 1 285 ? -8.720 12.845 -31.167 1.00 39.44 285 GLU A C 1
ATOM 2299 O O . GLU A 1 285 ? -9.168 11.896 -31.811 1.00 39.44 285 GLU A O 1
ATOM 2304 N N . TYR A 1 286 ? -9.496 13.825 -30.709 1.00 39.81 286 TYR A N 1
ATOM 2305 C CA . TYR A 1 286 ? -10.830 14.082 -31.232 1.00 39.81 286 TYR A CA 1
ATOM 2306 C C . TYR A 1 286 ? -10.662 15.020 -32.434 1.00 39.81 286 TYR A C 1
ATOM 2308 O O . TYR A 1 286 ? -10.175 16.138 -32.254 1.00 39.81 286 TYR A O 1
ATOM 2316 N N . ASN A 1 287 ? -10.990 14.530 -33.635 1.00 37.84 287 ASN A N 1
ATOM 2317 C CA . ASN A 1 287 ? -11.041 15.334 -34.864 1.00 37.84 287 ASN A CA 1
ATOM 2318 C C . ASN A 1 287 ? -12.167 16.369 -34.803 1.00 37.84 287 ASN A C 1
ATOM 2320 O O . ASN A 1 287 ? -13.276 15.994 -34.357 1.00 37.84 287 ASN A O 1
#

Radius of gyration: 25.49 Å; Cα contacts (8 Å, |Δi|>4): 378; chains: 1; bounding box: 48×68×75 Å

pLDDT: mean 85.82, std 15.66, range [37.72, 98.81]

Nearest PDB structures (foldseek):
  1v0d-assembly1_A-2  TM=8.797E-01  e=1.046E-13  Mus musculus

Foldseek 3Di:
DWDWDWDADPVNPDIDIDTDPDPVNVVVVVCVVVVNVVVVVVVVVVVCVCPPPVVVVVVVVVVVVVVVVVVCVVVPDDPQDLQNVQLVVLLVVLVVLLVVLLVLQCPDCCNPVPDVCLSVVQSVVLSVVLVVVCVVCVLLSQQQGLPDDPVSHQAHVQRKHAFCFALPDRRHPCPPNRIARLNPDVVSVVQLVQKDFAFSAHSPPALSVLQVVLSVCQSQLFDQAPPPRDTGRHWHFDSVLSSCRRRHPVGTTTHHNVRRDPDDRPDHDHNHIHHPVRRPPPDPPDD

Solvent-accessible surface area (backbone atoms only — not comparable to full-atom values): 16002 Å² total; per-residue (Å²): 120,75,45,80,43,82,49,61,48,97,86,65,81,52,75,46,83,46,76,25,72,48,69,68,54,40,51,55,54,46,26,61,77,68,73,40,54,69,57,53,55,50,49,50,52,51,48,48,58,58,64,55,57,43,70,56,55,49,49,50,49,50,51,53,54,49,55,54,45,56,68,45,59,81,66,69,88,68,96,64,50,74,49,57,52,34,15,49,53,38,32,50,51,42,48,50,52,50,50,55,50,49,54,54,54,63,69,29,66,55,36,70,70,25,68,94,48,50,38,36,51,54,51,55,49,52,53,48,54,43,45,51,56,38,58,75,54,54,38,50,33,37,33,58,13,35,87,41,58,76,90,58,20,70,33,43,79,86,28,45,35,62,34,35,25,39,73,91,42,90,53,31,93,53,71,89,68,51,55,48,36,48,71,78,42,71,65,41,40,56,56,54,69,60,43,40,75,41,49,40,41,32,57,80,86,23,41,49,57,23,52,52,53,38,50,48,19,62,70,74,33,58,34,55,13,67,87,77,71,44,76,32,61,56,60,53,68,51,48,67,64,52,44,42,47,72,71,30,71,89,23,38,39,49,17,42,59,88,37,56,76,85,68,90,63,93,47,72,56,70,57,51,25,32,28,55,71,67,61,67,58,75,64,82,82,78,130